Protein AF-A0A8T0DHU4-F1 (afdb_monomer_lite)

Secondary structure (DSSP, 8-state):
-----------------------------------------------------------HHHHHHHHHHHHHHHHHHHHHHHHHHHHHHHHHHHHHHHHHHHHHHHHHHHHHHHHHHHHHHHHHHHHHHHHHHHHHHHHHHHHHHHHHHHHHHHHHHHHHHHHHHHHHHHHHHHHHHHSPTTSS-TTS-HHHHHHHHHHHHHHHHHHHHHHHHHHHHHHHHHHHHHHHHHHHHHHHHHHHHHHHHHHHHHHHHHHHHHHHHHHHHHHHHHHHHHHHHHHHHHHHHHHHHHHHHHHHHHHHTT-----------

pLDDT: mean 80.17, std 23.3, range [31.95, 98.5]

Radius of gyration: 91.49 Å; chains: 1; bounding box: 163×73×284 Å

Foldseek 3Di:
DDDDDDDDDDDDDDDDDDPPPDDPPPPPPPPDPDDDDDDDDDDDDDDDPDPDPPPDPDDPVVVVVVVVVVVVVVVVVVVVVVVVVVVVVVVVVVVVVVVVVVVVVVVVVVVVVVVVVVVVVVVVVVVVVVVVVVVVVVVVVVVVVVVVVVVVVVVVVVVVVVVVVVVVVVVLVVVVVVDDPPPAPPPDDSSVSVVVVVVVVVVVVVVVVVVVVVVVVVVVVVVVVVVVVVVVVVVVVVVVVVVVVVVVVVVVVVVVVVVVVVVVVVVVVVVVVVVVVVVVVVVVVVVVVVVVVVVVVVVVVPDDDDDDDDDDD

Organism: NCBI:txid34504

Structure (mmCIF, N/CA/C/O backbone):
data_AF-A0A8T0DHU4-F1
#
_entry.id   AF-A0A8T0DHU4-F1
#
loop_
_atom_site.group_PDB
_atom_site.id
_atom_site.type_symbol
_atom_site.label_atom_id
_atom_site.label_alt_id
_atom_site.label_comp_id
_atom_site.labe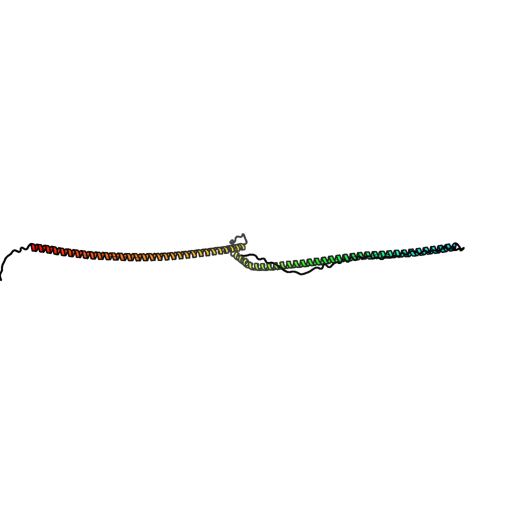l_asym_id
_atom_site.label_entity_id
_atom_site.label_seq_id
_atom_site.pdbx_PDB_ins_code
_atom_site.Cartn_x
_atom_site.Cartn_y
_atom_site.Cartn_z
_atom_site.occupancy
_atom_site.B_iso_or_equiv
_atom_site.auth_seq_id
_atom_site.auth_comp_id
_atom_site.auth_asym_id
_atom_site.auth_atom_id
_atom_site.pdbx_PDB_model_num
ATOM 1 N N . MET A 1 1 ? 23.476 -11.163 24.554 1.00 48.34 1 MET A N 1
ATOM 2 C CA . MET A 1 1 ? 23.257 -11.900 23.286 1.00 48.34 1 MET A CA 1
ATOM 3 C C . MET A 1 1 ? 24.201 -11.320 22.239 1.00 48.34 1 MET A C 1
ATOM 5 O O . MET A 1 1 ? 24.504 -10.138 22.334 1.00 48.34 1 MET A O 1
ATOM 9 N N . LEU A 1 2 ? 24.736 -12.147 21.340 1.00 38.19 2 LEU A N 1
ATOM 10 C CA . LEU A 1 2 ? 25.892 -11.827 20.486 1.00 38.19 2 LEU A CA 1
ATOM 11 C C . LEU A 1 2 ? 25.495 -11.332 19.076 1.00 38.19 2 LEU A C 1
ATOM 13 O O . LEU A 1 2 ? 24.602 -11.927 18.476 1.00 38.19 2 LEU A O 1
ATOM 17 N N . PRO A 1 3 ? 26.198 -10.336 18.504 1.00 55.66 3 PRO A N 1
ATOM 18 C CA . PRO A 1 3 ? 26.530 -10.268 17.073 1.00 55.66 3 PRO A CA 1
ATOM 19 C C . PRO A 1 3 ? 27.854 -11.045 16.807 1.00 55.66 3 PRO A C 1
ATOM 21 O O . PRO A 1 3 ? 28.439 -11.535 17.775 1.00 55.66 3 PRO A O 1
ATOM 24 N N . PRO A 1 4 ? 28.429 -11.116 15.582 1.00 58.34 4 PRO A N 1
ATOM 25 C CA . PRO A 1 4 ? 27.955 -10.684 14.260 1.00 58.34 4 PRO A CA 1
ATOM 26 C C . PRO A 1 4 ? 27.930 -11.831 13.212 1.00 58.34 4 PRO A C 1
ATOM 28 O O . PRO A 1 4 ? 28.389 -12.940 13.471 1.00 58.34 4 PRO A O 1
ATOM 31 N N . GLY A 1 5 ? 27.467 -11.546 11.987 1.00 44.22 5 GLY A N 1
ATOM 32 C CA . GLY A 1 5 ? 27.494 -12.483 10.852 1.00 44.22 5 GLY A CA 1
ATOM 33 C C . GLY A 1 5 ? 28.320 -11.977 9.665 1.00 44.22 5 GLY A C 1
ATOM 34 O O . GLY A 1 5 ? 27.773 -11.366 8.752 1.00 44.22 5 GLY A O 1
ATOM 35 N N . LEU A 1 6 ? 29.626 -12.256 9.658 1.00 49.44 6 LEU A N 1
ATOM 36 C CA . LEU A 1 6 ? 30.457 -12.209 8.448 1.00 49.44 6 LEU A CA 1
ATOM 37 C C . LEU A 1 6 ? 30.471 -13.599 7.803 1.00 49.44 6 LEU A C 1
ATOM 39 O O . LEU A 1 6 ? 30.703 -14.586 8.497 1.00 49.44 6 LEU A O 1
ATOM 43 N N . SER A 1 7 ? 30.342 -13.680 6.479 1.00 46.69 7 SER A N 1
ATOM 44 C CA . SER A 1 7 ? 30.878 -14.819 5.726 1.00 46.69 7 SER A CA 1
ATOM 45 C C . SER A 1 7 ? 31.446 -14.366 4.385 1.00 46.69 7 SER A C 1
ATOM 47 O O . SER A 1 7 ? 31.132 -13.288 3.881 1.00 46.69 7 SER A O 1
ATOM 49 N N . ARG A 1 8 ? 32.378 -15.162 3.874 1.00 43.03 8 ARG A N 1
ATOM 50 C CA . ARG A 1 8 ? 33.428 -14.779 2.928 1.00 43.03 8 ARG A CA 1
ATOM 51 C C . ARG A 1 8 ? 33.468 -15.788 1.775 1.00 43.03 8 ARG A C 1
ATOM 53 O O . ARG A 1 8 ? 33.123 -16.945 1.971 1.00 43.03 8 ARG A O 1
ATOM 60 N N . ASN A 1 9 ? 34.085 -15.366 0.672 1.00 36.66 9 ASN A N 1
ATOM 61 C CA . ASN A 1 9 ? 34.879 -16.210 -0.232 1.00 36.66 9 ASN A CA 1
ATOM 62 C C . ASN A 1 9 ? 34.170 -17.227 -1.163 1.00 36.66 9 ASN A C 1
ATOM 64 O O . ASN A 1 9 ? 33.840 -18.336 -0.762 1.00 36.66 9 ASN A O 1
ATOM 68 N N . ASN A 1 10 ? 34.219 -16.909 -2.467 1.00 35.19 10 ASN A N 1
ATOM 69 C CA . ASN A 1 10 ? 35.152 -17.514 -3.449 1.00 35.19 10 ASN A CA 1
ATOM 70 C C . ASN A 1 10 ? 34.585 -18.191 -4.718 1.00 35.19 10 ASN A C 1
ATOM 72 O O . ASN A 1 10 ? 33.512 -18.779 -4.745 1.00 35.19 10 ASN A O 1
ATOM 76 N N . THR A 1 11 ? 35.452 -18.139 -5.743 1.00 36.12 11 THR A N 1
ATOM 77 C CA . THR A 1 11 ? 35.522 -18.939 -6.984 1.00 36.12 11 THR A CA 1
ATOM 78 C C . THR A 1 11 ? 34.396 -18.821 -8.018 1.00 36.12 11 THR A C 1
ATOM 80 O O . THR A 1 11 ? 33.377 -19.494 -7.937 1.00 36.12 11 THR A O 1
ATOM 83 N N . SER A 1 12 ? 34.710 -18.135 -9.123 1.00 37.34 12 SER A N 1
ATOM 84 C CA . SER A 1 12 ? 34.748 -18.804 -10.432 1.00 37.34 12 SER A CA 1
ATOM 85 C C . SER A 1 12 ? 35.832 -18.171 -11.304 1.00 37.34 12 SER A C 1
ATOM 87 O O . SER A 1 12 ? 35.763 -16.992 -11.645 1.00 37.34 12 SER A O 1
ATOM 89 N N . GLU A 1 13 ? 36.840 -18.960 -11.662 1.00 37.81 13 GLU A N 1
ATOM 90 C CA . GLU A 1 13 ? 37.843 -18.593 -12.662 1.00 37.81 13 GLU A CA 1
ATOM 91 C C . GLU A 1 13 ? 37.314 -18.823 -14.092 1.00 37.81 13 GLU A C 1
ATOM 93 O O . GLU A 1 13 ? 36.249 -19.399 -14.295 1.00 37.81 13 GLU A O 1
ATOM 98 N N . HIS A 1 14 ? 38.112 -18.396 -15.076 1.00 36.78 14 HIS A N 1
ATOM 99 C CA . HIS A 1 14 ? 38.171 -18.909 -16.450 1.00 36.78 14 HIS A CA 1
ATOM 100 C C . HIS A 1 14 ? 36.858 -19.159 -17.233 1.00 36.78 14 HIS A C 1
ATOM 102 O O . HIS A 1 14 ? 36.281 -20.242 -17.182 1.00 36.78 14 HIS A O 1
ATOM 108 N N . ASN A 1 15 ? 36.612 -18.322 -18.253 1.00 37.91 15 ASN A N 1
ATOM 109 C CA . ASN A 1 15 ? 37.126 -18.670 -19.589 1.00 37.91 15 ASN A CA 1
ATOM 110 C C . ASN A 1 15 ? 37.082 -17.535 -20.637 1.00 37.91 15 ASN A C 1
ATOM 112 O O . ASN A 1 15 ? 36.040 -16.995 -20.975 1.00 37.91 15 ASN A O 1
ATOM 116 N N . SER A 1 16 ? 38.260 -17.292 -21.219 1.00 39.03 16 SER A N 1
ATOM 117 C CA . SER A 1 16 ? 38.516 -17.276 -22.666 1.00 39.03 16 SER A CA 1
ATOM 118 C C . SER A 1 16 ? 37.686 -16.394 -23.611 1.00 39.03 16 SER A C 1
ATOM 120 O O . SER A 1 16 ? 36.662 -16.822 -24.128 1.00 39.03 16 SER A O 1
ATOM 122 N N . GLN A 1 17 ? 38.332 -15.335 -24.117 1.00 39.81 17 GLN A N 1
ATOM 123 C CA . GLN A 1 17 ? 38.799 -15.354 -25.515 1.00 39.81 17 GLN A CA 1
ATOM 124 C C . GLN A 1 17 ? 39.970 -14.381 -25.753 1.00 39.81 17 GLN A C 1
ATOM 126 O O . GLN A 1 17 ? 39.808 -13.170 -25.877 1.00 39.81 17 GLN A O 1
ATOM 131 N N . LYS A 1 18 ? 41.185 -14.938 -25.871 1.00 42.38 18 LYS A N 1
ATOM 132 C CA . LYS A 1 18 ? 42.345 -14.229 -26.432 1.00 42.38 18 LYS A CA 1
ATOM 133 C C . LYS A 1 18 ? 42.067 -13.924 -27.906 1.00 42.38 18 LYS A C 1
ATOM 135 O O . LYS A 1 18 ? 42.204 -14.816 -28.745 1.00 42.38 18 LYS A O 1
ATOM 140 N N . LEU A 1 19 ? 41.758 -12.670 -28.237 1.00 42.84 19 LEU A N 1
ATOM 141 C CA . LEU A 1 19 ? 41.878 -12.202 -29.616 1.00 42.84 19 LEU A CA 1
ATOM 142 C C . LEU A 1 19 ? 43.352 -12.296 -30.024 1.00 42.84 19 LEU A C 1
ATOM 144 O O . LEU A 1 19 ? 44.214 -11.584 -29.508 1.00 42.84 19 LEU A O 1
ATOM 148 N N . ARG A 1 20 ? 43.647 -13.235 -30.927 1.00 38.59 20 ARG A N 1
ATOM 149 C CA . ARG A 1 20 ? 44.987 -13.437 -31.477 1.00 38.59 20 ARG A CA 1
ATOM 150 C C . ARG A 1 20 ? 45.363 -12.216 -32.314 1.00 38.59 20 ARG A C 1
ATOM 152 O O . ARG A 1 20 ? 44.973 -12.127 -33.478 1.00 38.59 20 ARG A O 1
ATOM 159 N N . SER A 1 21 ? 46.157 -11.315 -31.734 1.00 46.06 21 SER A N 1
ATOM 160 C CA . SER A 1 21 ? 46.934 -10.341 -32.503 1.00 46.06 21 SER A CA 1
ATOM 161 C C . SER A 1 21 ? 47.829 -11.125 -33.462 1.00 46.06 21 SER A C 1
ATOM 163 O O . SER A 1 21 ? 48.829 -11.724 -33.066 1.00 46.06 21 SER A O 1
ATOM 165 N N . THR A 1 22 ? 47.380 -11.239 -34.710 1.00 46.00 22 THR A N 1
ATOM 166 C CA . THR A 1 22 ? 48.045 -12.058 -35.717 1.00 46.00 22 THR A CA 1
ATOM 167 C C . THR A 1 22 ? 49.120 -11.199 -36.350 1.00 46.00 22 THR A C 1
ATOM 169 O O . THR A 1 22 ? 48.824 -10.156 -36.929 1.00 46.00 22 THR A O 1
ATOM 172 N N . ALA A 1 23 ? 50.370 -11.622 -36.176 1.00 41.88 23 ALA A N 1
ATOM 173 C CA . ALA A 1 23 ? 51.548 -10.850 -36.527 1.00 41.88 23 ALA A CA 1
ATOM 174 C C . ALA A 1 23 ? 51.501 -10.333 -37.973 1.00 41.88 23 ALA A C 1
ATOM 176 O O . ALA A 1 23 ? 51.669 -11.095 -38.928 1.00 41.88 23 ALA A O 1
ATOM 177 N N . GLY A 1 24 ? 51.383 -9.012 -38.118 1.00 38.69 24 GLY A N 1
ATOM 178 C CA . GLY A 1 24 ? 51.781 -8.311 -39.329 1.00 38.69 24 GLY A CA 1
ATOM 179 C C . GLY A 1 24 ? 53.298 -8.384 -39.475 1.00 38.69 24 GLY A C 1
ATOM 180 O O . GLY A 1 24 ? 53.998 -7.433 -39.136 1.00 38.69 24 GLY A O 1
ATOM 181 N N . ARG A 1 25 ? 53.817 -9.526 -39.949 1.00 42.62 25 ARG A N 1
ATOM 182 C CA . ARG A 1 25 ? 55.206 -9.640 -40.408 1.00 42.62 25 ARG A CA 1
ATOM 183 C C . ARG A 1 25 ? 55.393 -8.660 -41.562 1.00 42.62 25 ARG A C 1
ATOM 185 O O . ARG A 1 25 ? 55.053 -8.968 -42.702 1.00 42.62 25 ARG A O 1
ATOM 192 N N . PHE A 1 26 ? 55.965 -7.498 -41.265 1.00 39.91 26 PHE A N 1
ATOM 193 C CA . PHE A 1 26 ? 56.576 -6.656 -42.281 1.00 39.91 26 PHE A CA 1
ATOM 194 C C . PHE A 1 26 ? 57.737 -7.437 -42.892 1.00 39.91 26 PHE A C 1
ATOM 196 O O . PHE A 1 26 ? 58.831 -7.498 -42.331 1.00 39.91 26 PHE A O 1
ATOM 203 N N . ILE A 1 27 ? 57.492 -8.053 -44.048 1.00 43.16 27 ILE A N 1
ATOM 204 C CA . ILE A 1 27 ? 58.569 -8.505 -44.919 1.00 43.16 27 ILE A CA 1
ATOM 205 C C . ILE A 1 27 ? 59.194 -7.234 -45.489 1.00 43.16 27 ILE A C 1
ATOM 207 O O . ILE A 1 27 ? 58.732 -6.690 -46.492 1.00 43.16 27 ILE A O 1
ATOM 211 N N . HIS A 1 28 ? 60.244 -6.749 -44.824 1.00 38.03 28 HIS A N 1
ATOM 212 C CA . HIS A 1 28 ? 61.203 -5.844 -45.440 1.00 38.03 28 HIS A CA 1
ATOM 213 C C . HIS A 1 28 ? 61.922 -6.626 -46.543 1.00 38.03 28 HIS A C 1
ATOM 215 O O . HIS A 1 28 ? 62.986 -7.207 -46.340 1.00 38.03 28 HIS A O 1
ATOM 221 N N . GLY A 1 29 ? 61.294 -6.666 -47.718 1.00 35.09 29 GLY A N 1
ATOM 222 C CA . GLY A 1 29 ? 61.907 -7.098 -48.965 1.00 35.09 29 GLY A CA 1
ATOM 223 C C . GLY A 1 29 ? 62.932 -6.063 -49.404 1.00 35.09 29 GLY A C 1
ATOM 224 O O . GLY A 1 29 ? 62.707 -5.332 -50.366 1.00 35.09 29 GLY A O 1
ATOM 225 N N . SER A 1 30 ? 64.037 -5.972 -48.667 1.00 40.53 30 SER A N 1
ATOM 226 C CA . SER A 1 30 ? 65.222 -5.238 -49.085 1.00 40.53 30 SER A CA 1
ATOM 227 C C . SER A 1 30 ? 65.783 -5.942 -50.313 1.00 40.53 30 SER A C 1
ATOM 229 O O . SER A 1 30 ? 66.507 -6.928 -50.190 1.00 40.53 30 SER A O 1
ATOM 231 N N . ILE A 1 31 ? 65.433 -5.451 -51.502 1.00 40.03 31 ILE A N 1
ATOM 232 C CA . ILE A 1 31 ? 66.108 -5.847 -52.736 1.00 40.03 31 ILE A CA 1
ATOM 233 C C . ILE A 1 31 ? 67.520 -5.264 -52.658 1.00 40.03 31 ILE A C 1
ATOM 235 O O . ILE A 1 31 ? 67.772 -4.131 -53.066 1.00 40.03 31 ILE A O 1
ATOM 239 N N . GLN A 1 32 ? 68.437 -6.045 -52.087 1.00 37.38 32 GLN A N 1
ATOM 240 C CA . GLN A 1 32 ? 69.859 -5.871 -52.327 1.00 37.38 32 GLN A CA 1
ATOM 241 C C . GLN A 1 32 ? 70.073 -6.032 -53.831 1.00 37.38 32 GLN A C 1
ATOM 243 O O . GLN A 1 32 ? 69.944 -7.130 -54.372 1.00 37.38 32 GLN A O 1
ATOM 248 N N . LEU A 1 33 ? 70.410 -4.933 -54.505 1.00 37.53 33 LEU A N 1
ATOM 249 C CA . LEU A 1 33 ? 71.035 -4.992 -55.819 1.00 37.53 33 LEU A CA 1
ATOM 250 C C . LEU A 1 33 ? 72.458 -5.520 -55.625 1.00 37.53 33 LEU A C 1
ATOM 252 O O . LEU A 1 33 ? 73.417 -4.764 -55.483 1.00 37.53 33 LEU A O 1
ATOM 256 N N . GLY A 1 34 ? 72.559 -6.846 -55.546 1.00 32.09 34 GLY A N 1
ATOM 257 C CA . GLY A 1 34 ? 73.823 -7.558 -55.556 1.00 32.09 34 GLY A CA 1
ATOM 258 C C . GLY A 1 34 ? 74.511 -7.379 -56.905 1.00 32.09 34 GLY A C 1
ATOM 259 O O . GLY A 1 34 ? 74.052 -7.910 -57.909 1.00 32.09 34 GLY A O 1
ATOM 260 N N . SER A 1 35 ? 75.601 -6.615 -56.885 1.00 35.62 35 SER A N 1
ATOM 261 C CA . SER A 1 35 ? 76.877 -6.938 -57.536 1.00 35.62 35 SER A CA 1
ATOM 262 C C . SER A 1 35 ? 76.854 -7.771 -58.829 1.00 35.62 35 SER A C 1
ATOM 264 O O . SER A 1 35 ? 76.660 -8.986 -58.795 1.00 35.62 35 SER A O 1
ATOM 266 N N . SER A 1 36 ? 77.326 -7.162 -59.917 1.00 32.59 36 SER A N 1
ATOM 267 C CA . SER A 1 36 ? 78.188 -7.863 -60.875 1.00 32.59 36 SER A CA 1
ATOM 268 C C . SER A 1 36 ? 79.400 -6.993 -61.204 1.00 32.59 36 SER A C 1
ATOM 270 O O . SER A 1 36 ? 79.339 -6.090 -62.038 1.00 32.59 36 SER A O 1
ATOM 272 N N . SER A 1 37 ? 80.493 -7.254 -60.495 1.00 38.28 37 SER A N 1
ATOM 273 C CA . SER A 1 37 ? 81.842 -6.829 -60.850 1.00 38.28 37 SER A CA 1
ATOM 274 C C . SER A 1 37 ? 82.395 -7.707 -61.975 1.00 38.28 37 SER A C 1
ATOM 276 O O . SER A 1 37 ? 82.365 -8.930 -61.866 1.00 38.28 37 SER A O 1
ATOM 278 N N . SER A 1 38 ? 82.947 -7.072 -63.002 1.00 35.78 38 SER A N 1
ATOM 279 C CA . SER A 1 38 ? 83.918 -7.627 -63.956 1.00 35.78 38 SER A CA 1
ATOM 280 C C . SER A 1 38 ? 84.603 -6.403 -64.580 1.00 35.78 38 SER A C 1
ATOM 282 O O . SER A 1 38 ? 83.913 -5.610 -65.219 1.00 35.78 38 SER A O 1
ATOM 284 N N . GLU A 1 39 ? 85.833 -6.016 -64.231 1.00 32.41 39 GLU A N 1
ATOM 285 C CA . GLU A 1 39 ? 87.125 -6.725 -64.374 1.00 32.41 39 GLU A CA 1
ATOM 286 C C . GLU A 1 39 ? 87.481 -7.095 -65.821 1.00 32.41 39 GLU A C 1
ATOM 288 O O . GLU A 1 39 ? 86.602 -7.371 -66.634 1.00 32.41 39 GLU A O 1
ATOM 293 N N . THR A 1 40 ? 88.792 -7.102 -66.103 1.00 36.78 40 THR A N 1
ATOM 294 C CA . THR A 1 40 ? 89.457 -7.097 -67.426 1.00 36.78 40 THR A CA 1
ATOM 295 C C . THR A 1 40 ? 89.264 -5.767 -68.178 1.00 36.78 40 THR A C 1
ATOM 297 O O . THR A 1 40 ? 88.181 -5.449 -68.650 1.00 36.78 40 THR A O 1
ATOM 300 N N . GLU A 1 41 ? 90.237 -4.851 -68.257 1.00 35.72 41 GLU A N 1
ATOM 301 C CA . GLU A 1 41 ? 91.703 -5.010 -68.313 1.00 35.72 41 GLU A CA 1
ATOM 302 C C . GLU A 1 41 ? 92.122 -5.936 -69.464 1.00 35.72 41 GLU A C 1
ATOM 304 O O . GLU A 1 41 ? 92.352 -7.127 -69.280 1.00 35.72 41 GLU A O 1
ATOM 309 N N . ILE A 1 42 ? 92.200 -5.364 -70.671 1.00 39.91 42 ILE A N 1
ATOM 310 C CA . ILE A 1 42 ? 93.033 -5.883 -71.758 1.00 39.91 42 ILE A CA 1
ATOM 311 C C . ILE A 1 42 ? 93.880 -4.728 -72.280 1.00 39.91 42 ILE A C 1
ATOM 313 O O . ILE A 1 42 ? 93.426 -3.844 -73.009 1.00 39.91 42 ILE A O 1
ATOM 317 N N . ASP A 1 43 ? 95.130 -4.770 -71.849 1.00 31.95 43 ASP A N 1
ATOM 318 C CA . ASP A 1 43 ? 96.237 -4.006 -72.386 1.00 31.95 43 ASP A CA 1
ATOM 319 C C . ASP A 1 43 ? 96.592 -4.458 -73.819 1.00 31.95 43 ASP A C 1
ATOM 321 O O . ASP A 1 43 ? 96.239 -5.550 -74.260 1.00 31.95 43 ASP A O 1
ATOM 325 N N . ALA A 1 44 ? 97.397 -3.645 -74.502 1.00 33.09 44 ALA A N 1
ATOM 326 C CA . ALA A 1 44 ? 98.211 -4.029 -75.662 1.00 33.09 44 ALA A CA 1
ATOM 327 C C . ALA A 1 44 ? 97.534 -4.639 -76.922 1.00 33.09 44 ALA A C 1
ATOM 329 O O . ALA A 1 44 ? 97.405 -5.850 -77.090 1.00 33.09 44 ALA A O 1
ATOM 330 N N . ALA A 1 45 ? 97.422 -3.804 -77.962 1.00 34.69 45 ALA A N 1
ATOM 331 C CA . ALA A 1 45 ? 97.654 -4.240 -79.345 1.00 34.69 45 ALA A CA 1
ATOM 332 C C . ALA A 1 45 ? 98.608 -3.271 -80.068 1.00 34.69 45 ALA A C 1
ATOM 334 O O . ALA A 1 45 ? 98.204 -2.402 -80.842 1.00 34.69 45 ALA A O 1
ATOM 335 N N . LYS A 1 46 ? 99.916 -3.429 -79.821 1.00 41.75 46 LYS A N 1
ATOM 336 C CA . LYS A 1 46 ? 100.964 -2.823 -80.658 1.00 41.75 46 LYS A CA 1
ATOM 337 C C . LYS A 1 46 ? 100.846 -3.353 -82.092 1.00 41.75 46 LYS A C 1
ATOM 339 O O . LYS A 1 46 ? 101.112 -4.524 -82.336 1.00 41.75 46 LYS A O 1
ATOM 344 N N . SER A 1 47 ? 100.577 -2.463 -83.042 1.00 38.91 47 SER A N 1
ATOM 345 C CA . SER A 1 47 ? 100.903 -2.646 -84.460 1.00 38.91 47 SER A CA 1
ATOM 346 C C . SER A 1 47 ? 101.559 -1.345 -84.934 1.00 38.91 47 SER A C 1
ATOM 348 O O . SER A 1 47 ? 100.884 -0.344 -85.126 1.00 38.91 47 SER A O 1
ATOM 350 N N . ALA A 1 48 ? 102.886 -1.202 -84.966 1.00 41.84 48 ALA A N 1
ATOM 351 C CA . ALA A 1 48 ? 103.867 -2.044 -85.666 1.00 41.84 48 ALA A CA 1
ATOM 352 C C . ALA A 1 48 ? 103.642 -2.130 -87.194 1.00 41.84 48 ALA A C 1
ATOM 354 O O . ALA A 1 48 ? 104.151 -3.033 -87.859 1.00 41.84 48 ALA A O 1
ATOM 355 N N . GLY A 1 49 ? 102.951 -1.136 -87.768 1.00 33.81 49 GLY A N 1
ATOM 356 C CA . GLY A 1 49 ? 102.957 -0.873 -89.206 1.00 33.81 49 GLY A CA 1
ATOM 357 C C . GLY A 1 49 ? 104.350 -0.448 -89.678 1.00 33.81 49 GLY A C 1
ATOM 358 O O . GLY A 1 49 ? 104.761 0.694 -89.484 1.00 33.81 49 GLY A O 1
ATOM 359 N N . ARG A 1 50 ? 105.087 -1.383 -90.287 1.00 40.44 50 ARG A N 1
ATOM 360 C CA . ARG A 1 50 ? 106.418 -1.148 -90.867 1.00 40.44 50 ARG A CA 1
ATOM 361 C C . ARG A 1 50 ? 106.357 -0.049 -91.933 1.00 40.44 50 ARG A C 1
ATOM 363 O O . ARG A 1 50 ? 105.755 -0.259 -92.983 1.00 40.44 50 ARG A O 1
ATOM 370 N N . ILE A 1 51 ? 107.081 1.053 -91.734 1.00 39.81 51 ILE A N 1
ATOM 371 C CA . ILE A 1 51 ? 107.497 1.911 -92.852 1.00 39.81 51 ILE A CA 1
ATOM 372 C C . ILE A 1 51 ? 108.690 1.217 -93.518 1.00 39.81 51 ILE A C 1
ATOM 374 O O . ILE A 1 51 ? 109.845 1.450 -93.171 1.00 39.81 51 ILE A O 1
ATOM 378 N N . LEU A 1 52 ? 108.396 0.300 -94.441 1.00 40.22 52 LEU A N 1
ATOM 379 C CA . LEU A 1 52 ? 109.387 -0.198 -95.391 1.00 40.22 52 LEU A CA 1
ATOM 380 C C . LEU A 1 52 ? 109.627 0.891 -96.450 1.00 40.22 52 LEU A C 1
ATOM 382 O O . LEU A 1 52 ? 108.649 1.390 -97.011 1.00 40.22 52 LEU A O 1
ATOM 386 N N . PRO A 1 53 ? 110.884 1.254 -96.762 1.00 43.03 53 PRO A N 1
ATOM 387 C CA . PRO A 1 53 ? 111.180 2.130 -97.886 1.00 43.03 53 PRO A CA 1
ATOM 388 C C . PRO A 1 53 ? 110.964 1.349 -99.187 1.00 43.03 53 PRO A C 1
ATOM 390 O O . PRO A 1 53 ? 111.859 0.674 -99.690 1.00 43.03 53 PRO A O 1
ATOM 393 N N . VAL A 1 54 ? 109.744 1.410 -99.721 1.00 40.66 54 VAL A N 1
ATOM 394 C CA . VAL A 1 54 ? 109.433 0.859 -101.042 1.00 40.66 54 VAL A CA 1
ATOM 395 C C . VAL A 1 54 ? 109.950 1.836 -102.095 1.00 40.66 54 VAL A C 1
ATOM 397 O O . VAL A 1 54 ? 109.263 2.780 -102.481 1.00 40.66 54 VAL A O 1
ATOM 400 N N . CYS A 1 55 ? 111.176 1.601 -102.563 1.00 43.97 55 CYS A N 1
ATOM 401 C CA . CYS A 1 55 ? 111.677 2.193 -103.798 1.00 43.97 55 CYS A CA 1
ATOM 402 C C . CYS A 1 55 ? 110.854 1.652 -104.973 1.00 43.97 55 CYS A C 1
ATOM 404 O O . CYS A 1 55 ? 111.104 0.548 -105.453 1.00 43.97 55 CYS A O 1
ATOM 406 N N . CYS A 1 56 ? 109.865 2.419 -105.421 1.00 37.81 56 CYS A N 1
ATOM 407 C CA . CYS A 1 56 ? 109.122 2.176 -106.651 1.00 37.81 56 CYS A CA 1
ATOM 408 C C . CYS A 1 56 ? 108.748 3.522 -107.273 1.00 37.81 56 CYS A C 1
ATOM 410 O O . CYS A 1 56 ? 107.991 4.294 -106.684 1.00 37.81 56 CYS A O 1
ATOM 412 N N . GLU A 1 57 ? 109.254 3.780 -108.477 1.00 46.75 57 GLU A N 1
ATOM 413 C CA . GLU A 1 57 ? 108.792 4.863 -109.345 1.00 46.75 57 GLU A CA 1
ATOM 414 C C . GLU A 1 57 ? 107.372 4.537 -109.830 1.00 46.75 57 GLU A C 1
ATOM 416 O O . GLU A 1 57 ? 107.159 3.979 -110.903 1.00 46.75 57 GLU A O 1
ATOM 421 N N . VAL A 1 58 ? 106.378 4.833 -108.994 1.00 41.50 58 VAL A N 1
ATOM 422 C CA . VAL A 1 58 ? 104.959 4.635 -109.300 1.00 41.50 58 VAL A CA 1
ATOM 423 C C . VAL A 1 58 ? 104.225 5.943 -109.051 1.00 41.50 58 VAL A C 1
ATOM 425 O O . VAL A 1 58 ? 104.374 6.569 -108.003 1.00 41.50 58 VAL A O 1
ATOM 428 N N . SER A 1 59 ? 103.442 6.345 -110.054 1.00 47.56 59 SER A N 1
ATOM 429 C CA . SER A 1 59 ? 102.719 7.615 -110.130 1.00 47.56 59 SER A CA 1
ATOM 430 C C . SER A 1 59 ? 102.094 8.060 -108.803 1.00 47.56 59 SER A C 1
ATOM 432 O O . SER A 1 59 ? 101.362 7.307 -108.156 1.00 47.56 59 SER A O 1
ATOM 434 N N . VAL A 1 60 ? 102.295 9.342 -108.475 1.00 52.47 60 VAL A N 1
ATOM 435 C CA . VAL A 1 60 ? 101.663 10.059 -107.350 1.00 52.47 60 VAL A CA 1
ATOM 436 C C . VAL A 1 60 ? 100.127 9.933 -107.371 1.00 52.47 60 VAL A C 1
ATOM 438 O O . VAL A 1 60 ? 99.489 10.052 -106.326 1.00 52.47 60 VAL A O 1
ATOM 441 N N . GLY A 1 61 ? 99.525 9.620 -108.526 1.00 54.34 61 GLY A N 1
ATOM 442 C CA . GLY A 1 61 ? 98.104 9.280 -108.639 1.00 54.34 61 GLY A CA 1
ATOM 443 C C . GLY A 1 61 ? 97.688 8.072 -107.789 1.00 54.34 61 GLY A C 1
ATOM 444 O O . GLY A 1 61 ? 96.751 8.179 -107.002 1.00 54.34 61 GLY A O 1
ATOM 445 N N . ASN A 1 62 ? 98.414 6.952 -107.858 1.00 55.72 62 ASN A N 1
ATOM 446 C CA . ASN A 1 62 ? 97.954 5.679 -107.281 1.00 55.72 62 ASN A CA 1
ATOM 447 C C . ASN A 1 62 ? 97.974 5.684 -105.740 1.00 55.72 62 ASN A C 1
ATOM 449 O O . ASN A 1 62 ? 97.105 5.100 -105.094 1.00 55.72 62 ASN A O 1
ATOM 453 N N . THR A 1 63 ? 98.944 6.368 -105.123 1.00 56.84 63 THR A N 1
ATOM 454 C CA . THR A 1 63 ? 99.016 6.506 -103.655 1.00 56.84 63 THR A CA 1
ATOM 455 C C . THR A 1 63 ? 98.014 7.531 -103.119 1.00 56.84 63 THR A C 1
ATOM 457 O O . THR A 1 63 ? 97.473 7.349 -102.025 1.00 56.84 63 THR A O 1
ATOM 460 N N . MET A 1 64 ? 97.706 8.571 -103.901 1.00 61.47 64 MET A N 1
ATOM 461 C CA . MET A 1 64 ? 96.609 9.505 -103.629 1.00 61.47 64 MET A CA 1
ATOM 462 C C . MET A 1 64 ? 95.242 8.818 -103.731 1.00 61.47 64 MET A C 1
ATOM 464 O O . MET A 1 64 ? 94.383 9.058 -102.884 1.00 61.47 64 MET A O 1
ATOM 468 N N . GLU A 1 65 ? 95.040 7.938 -104.712 1.00 64.25 65 GLU A N 1
ATOM 469 C CA . GLU A 1 65 ? 93.814 7.144 -104.860 1.00 64.25 65 GLU A CA 1
ATOM 470 C C . GLU A 1 65 ? 93.643 6.123 -103.735 1.00 64.25 65 GLU A C 1
ATOM 472 O O . GLU A 1 65 ? 92.573 6.079 -103.132 1.00 64.25 65 GLU A O 1
ATOM 477 N N . ALA A 1 66 ? 94.697 5.392 -103.354 1.00 66.56 66 ALA A N 1
ATOM 478 C CA . ALA A 1 66 ? 94.647 4.487 -102.204 1.00 66.56 66 ALA A CA 1
ATOM 479 C C . ALA A 1 66 ? 94.303 5.232 -100.898 1.00 66.56 66 ALA A C 1
ATOM 481 O O . ALA A 1 66 ? 93.420 4.800 -100.155 1.00 66.56 66 ALA A O 1
ATOM 482 N N . LYS A 1 67 ? 94.919 6.401 -100.645 1.00 70.19 67 LYS A N 1
ATOM 483 C CA . LYS A 1 67 ? 94.547 7.255 -99.502 1.00 70.19 67 LYS A CA 1
ATOM 484 C C . LYS A 1 67 ? 93.098 7.733 -99.583 1.00 70.19 67 LYS A C 1
ATOM 486 O O . LYS A 1 67 ? 92.404 7.665 -98.574 1.00 70.19 67 LYS A O 1
ATOM 491 N N . ARG A 1 68 ? 92.623 8.181 -100.752 1.00 71.94 68 ARG A N 1
ATOM 492 C CA . ARG A 1 68 ? 91.217 8.579 -100.958 1.00 71.94 68 ARG A CA 1
ATOM 493 C C . ARG A 1 68 ? 90.259 7.419 -100.682 1.00 71.94 68 ARG A C 1
ATOM 495 O O . ARG A 1 68 ? 89.265 7.637 -99.997 1.00 71.94 68 ARG A O 1
ATOM 502 N N . GLY A 1 69 ? 90.585 6.206 -101.129 1.00 73.12 69 GLY A N 1
ATOM 503 C CA . GLY A 1 69 ? 89.832 4.983 -100.844 1.00 73.12 69 GLY A CA 1
ATOM 504 C C . GLY A 1 69 ? 89.747 4.686 -99.346 1.00 73.12 69 GLY A C 1
ATOM 505 O O . GLY A 1 69 ? 88.648 4.598 -98.806 1.00 73.12 69 GLY A O 1
ATOM 506 N N . SER A 1 70 ? 90.879 4.639 -98.636 1.00 75.88 70 SER A N 1
ATOM 507 C CA . SER A 1 70 ? 90.883 4.415 -97.180 1.00 75.88 70 SER A CA 1
ATOM 508 C C . SER A 1 70 ? 90.190 5.536 -96.393 1.00 75.88 70 SER A C 1
ATOM 510 O O . SER A 1 70 ? 89.540 5.267 -95.384 1.00 75.88 70 SER A O 1
ATOM 512 N N . THR A 1 71 ? 90.288 6.792 -96.842 1.00 78.69 71 THR A N 1
ATOM 513 C CA . THR A 1 71 ? 89.530 7.910 -96.257 1.00 78.69 71 THR A CA 1
ATOM 514 C C . THR A 1 71 ? 88.026 7.739 -96.485 1.00 78.69 71 THR A C 1
ATOM 516 O O . THR A 1 71 ? 87.252 7.935 -95.552 1.00 78.69 71 THR A O 1
ATOM 519 N N . LEU A 1 72 ? 87.600 7.324 -97.682 1.00 81.19 72 LEU A N 1
ATOM 520 C CA . LEU A 1 72 ? 86.194 7.061 -97.992 1.00 81.19 72 LEU A CA 1
ATOM 521 C C . LEU A 1 72 ? 85.643 5.881 -97.174 1.00 81.19 72 LEU A C 1
ATOM 523 O O . LEU A 1 72 ? 84.580 6.011 -96.576 1.00 81.19 72 LEU A O 1
ATOM 527 N N . GLU A 1 73 ? 86.382 4.774 -97.063 1.00 80.81 73 GLU A N 1
ATOM 528 C CA . GLU A 1 73 ? 86.016 3.646 -96.194 1.00 80.81 73 GLU A CA 1
ATOM 529 C C . GLU A 1 73 ? 85.890 4.053 -94.723 1.00 80.81 73 GLU A C 1
ATOM 531 O O . GLU A 1 73 ? 84.984 3.588 -94.030 1.00 80.81 73 GLU A O 1
ATOM 536 N N . TYR A 1 74 ? 86.784 4.919 -94.236 1.00 84.25 74 TYR A N 1
ATOM 537 C CA . TYR A 1 74 ? 86.700 5.461 -92.883 1.00 84.25 74 TYR A CA 1
ATOM 538 C C . TYR A 1 74 ? 85.424 6.293 -92.696 1.00 84.25 74 TYR A C 1
ATOM 540 O O . TYR A 1 74 ? 84.702 6.075 -91.724 1.00 84.25 74 TYR A O 1
ATOM 548 N N . TYR A 1 75 ? 85.081 7.172 -93.646 1.00 86.88 75 TYR A N 1
ATOM 549 C CA . TYR A 1 75 ? 83.817 7.917 -93.611 1.00 86.88 75 TYR A CA 1
ATOM 550 C C . TYR A 1 75 ? 82.587 6.999 -93.665 1.00 86.88 75 TYR A C 1
ATOM 552 O O . TYR A 1 75 ? 81.641 7.223 -92.912 1.00 86.88 75 TYR A O 1
ATOM 560 N N . VAL A 1 76 ? 82.602 5.936 -94.478 1.00 87.38 76 VAL A N 1
ATOM 561 C CA . VAL A 1 76 ? 81.512 4.943 -94.529 1.00 87.38 76 VAL A CA 1
ATOM 562 C C . VAL A 1 76 ? 81.369 4.213 -93.189 1.00 87.38 76 VAL A C 1
ATOM 564 O O . VAL A 1 76 ? 80.263 4.142 -92.657 1.00 87.38 76 VAL A O 1
ATOM 567 N N . LYS A 1 77 ? 82.471 3.745 -92.588 1.00 88.38 77 LYS A N 1
ATOM 568 C CA . LYS A 1 77 ? 82.463 3.084 -91.267 1.00 88.38 77 LYS A CA 1
ATOM 569 C C . LYS A 1 77 ? 82.014 4.026 -90.144 1.00 88.38 77 LYS A C 1
ATOM 571 O O . LYS A 1 77 ? 81.276 3.604 -89.260 1.00 88.38 77 LYS A O 1
ATOM 576 N N . MET A 1 78 ? 82.400 5.302 -90.186 1.00 86.81 78 MET A N 1
ATOM 577 C CA . MET A 1 78 ? 81.921 6.313 -89.233 1.00 86.81 78 MET A CA 1
ATOM 578 C C . MET A 1 78 ? 80.443 6.654 -89.436 1.00 86.81 78 MET A C 1
ATOM 580 O O . MET A 1 78 ? 79.731 6.844 -88.452 1.00 86.81 78 MET A O 1
ATOM 584 N N . SER A 1 79 ? 79.949 6.657 -90.677 1.00 90.56 79 SER A N 1
ATOM 585 C CA . SER A 1 79 ? 78.517 6.792 -90.964 1.00 90.56 79 SER A CA 1
ATOM 586 C C . SER A 1 79 ? 77.721 5.606 -90.411 1.00 90.56 79 SER A C 1
ATOM 588 O O . SER A 1 79 ? 76.716 5.820 -89.740 1.00 90.56 79 SER A O 1
ATOM 590 N N . GLN A 1 80 ? 78.190 4.373 -90.629 1.00 91.25 80 GLN A N 1
ATOM 591 C CA . GLN A 1 80 ? 77.566 3.150 -90.105 1.00 91.25 80 GLN A CA 1
ATOM 592 C C . GLN A 1 80 ? 77.551 3.128 -88.571 1.00 91.25 80 GLN A C 1
ATOM 594 O O . GLN A 1 80 ? 76.500 2.923 -87.972 1.00 91.25 80 GLN A O 1
ATOM 599 N N . PHE A 1 81 ? 78.682 3.426 -87.925 1.00 92.44 81 PHE A N 1
ATOM 600 C CA . PHE A 1 81 ? 78.758 3.513 -86.464 1.00 92.44 81 PHE A CA 1
ATOM 601 C C . PHE A 1 81 ? 77.849 4.615 -85.896 1.00 92.44 81 PHE A C 1
ATOM 603 O O . PHE A 1 81 ? 77.189 4.411 -84.880 1.00 92.44 81 PHE A O 1
ATOM 610 N N . SER A 1 82 ? 77.767 5.774 -86.559 1.00 92.81 82 SER A N 1
ATOM 611 C CA . SER A 1 82 ? 76.845 6.851 -86.177 1.00 92.81 82 SER A CA 1
ATOM 612 C C . SER A 1 82 ? 75.378 6.414 -86.286 1.00 92.81 82 SER A C 1
ATOM 614 O O . SER A 1 82 ? 74.579 6.705 -85.396 1.00 92.81 82 SER A O 1
ATOM 616 N N . GLU A 1 83 ? 75.027 5.658 -87.330 1.00 92.00 83 GLU A N 1
ATOM 617 C CA . GLU A 1 83 ? 73.685 5.102 -87.512 1.00 92.00 83 GLU A CA 1
ATOM 618 C C . GLU A 1 83 ? 73.348 4.047 -86.443 1.00 92.00 83 GLU A C 1
ATOM 620 O O . GLU A 1 83 ? 72.282 4.112 -85.830 1.00 92.00 83 GLU A O 1
ATOM 625 N N . GLU A 1 84 ? 74.263 3.119 -86.149 1.00 92.44 84 GLU A N 1
ATOM 626 C CA . GLU A 1 84 ? 74.109 2.140 -85.064 1.00 92.44 84 GLU A CA 1
ATOM 627 C C . GLU A 1 84 ? 73.955 2.823 -83.701 1.00 92.44 84 GLU A C 1
ATOM 629 O O . GLU A 1 84 ? 73.035 2.502 -82.947 1.00 92.44 84 GLU A O 1
ATOM 634 N N . MET A 1 85 ? 74.792 3.818 -83.396 1.00 92.19 85 MET A N 1
ATOM 635 C CA . MET A 1 85 ? 74.675 4.612 -82.171 1.00 92.19 85 MET A CA 1
ATOM 636 C C . MET A 1 85 ? 73.356 5.393 -82.110 1.00 92.19 85 MET A C 1
ATOM 638 O O . MET A 1 85 ? 72.779 5.511 -81.027 1.00 92.19 85 MET A O 1
ATOM 642 N N . GLY A 1 86 ? 72.842 5.874 -83.246 1.00 92.81 86 GLY A N 1
ATOM 643 C CA . GLY A 1 86 ? 71.498 6.443 -83.363 1.00 92.81 86 GLY A CA 1
ATOM 644 C C . GLY A 1 86 ? 70.416 5.432 -82.976 1.00 92.81 86 GLY A C 1
ATOM 645 O O . GLY A 1 86 ? 69.640 5.686 -82.050 1.00 92.81 86 GLY A O 1
ATOM 646 N N . ARG A 1 87 ? 70.432 4.242 -83.590 1.00 94.25 87 ARG A N 1
ATOM 647 C CA . ARG A 1 87 ? 69.497 3.140 -83.292 1.00 94.25 87 ARG A CA 1
ATOM 648 C C . ARG A 1 87 ? 69.561 2.706 -81.822 1.00 94.25 87 ARG A C 1
ATOM 650 O O . ARG A 1 87 ? 68.519 2.537 -81.193 1.00 94.25 87 ARG A O 1
ATOM 657 N N . TYR A 1 88 ? 70.753 2.592 -81.228 1.00 94.62 88 TYR A N 1
ATOM 658 C CA . TYR A 1 88 ? 70.904 2.279 -79.800 1.00 94.62 88 TYR A CA 1
ATOM 659 C C . TYR A 1 88 ? 70.385 3.400 -78.888 1.00 94.62 88 TYR A C 1
ATOM 661 O O . TYR A 1 88 ? 69.778 3.118 -77.851 1.00 94.62 88 TYR A O 1
ATOM 669 N N . GLN A 1 89 ? 70.574 4.673 -79.251 1.00 94.31 89 GLN A N 1
ATOM 670 C CA . GLN A 1 89 ? 69.990 5.795 -78.508 1.00 94.31 89 GLN A CA 1
ATOM 671 C C . GLN A 1 89 ? 68.459 5.800 -78.590 1.00 94.31 89 GLN A C 1
ATOM 673 O O . GLN A 1 89 ? 67.801 6.057 -77.580 1.00 94.31 89 GLN A O 1
ATOM 678 N N . GLU A 1 90 ? 67.879 5.492 -79.748 1.00 94.50 90 GLU A N 1
ATOM 679 C CA . GLU A 1 90 ? 66.431 5.338 -79.928 1.00 94.50 90 GLU A CA 1
ATOM 680 C C . GLU A 1 90 ? 65.882 4.157 -79.125 1.00 94.50 90 GLU A C 1
ATOM 682 O O . GLU A 1 90 ? 64.943 4.328 -78.346 1.00 94.50 90 GLU A O 1
ATOM 687 N N . GLN A 1 91 ? 66.522 2.988 -79.203 1.00 95.12 91 GLN A N 1
ATOM 688 C CA . GLN A 1 91 ? 66.154 1.812 -78.414 1.00 95.12 91 GLN A CA 1
ATOM 689 C C . GLN A 1 91 ? 66.230 2.094 -76.905 1.00 95.12 91 GLN A C 1
ATOM 691 O O . GLN A 1 91 ? 65.332 1.708 -76.154 1.00 95.12 91 GLN A O 1
ATOM 696 N N . ARG A 1 92 ? 67.252 2.831 -76.447 1.00 94.00 92 ARG A N 1
ATOM 697 C CA . ARG A 1 92 ? 67.383 3.259 -75.045 1.00 94.00 92 ARG A CA 1
ATOM 698 C C . ARG A 1 92 ? 66.300 4.262 -74.637 1.00 94.00 92 ARG A C 1
ATOM 700 O O . ARG A 1 92 ? 65.805 4.169 -73.514 1.00 94.00 92 ARG A O 1
ATOM 707 N N . LYS A 1 93 ? 65.901 5.189 -75.518 1.00 95.25 93 LYS A N 1
ATOM 708 C CA . LYS A 1 93 ? 64.766 6.105 -75.284 1.00 95.25 93 LYS A CA 1
ATOM 709 C C . LYS A 1 93 ? 63.456 5.326 -75.144 1.00 95.25 93 LYS A C 1
ATOM 711 O O . LYS A 1 93 ? 62.761 5.524 -74.152 1.00 95.25 93 LYS A O 1
ATOM 716 N N . LEU A 1 94 ? 63.168 4.400 -76.062 1.00 96.00 94 LEU A N 1
ATOM 717 C CA . LEU A 1 94 ? 61.974 3.546 -76.022 1.00 96.00 94 LEU A CA 1
ATOM 718 C C . LEU A 1 94 ? 61.929 2.677 -74.757 1.00 96.00 94 LEU A C 1
ATOM 720 O O . LEU A 1 94 ? 60.898 2.612 -74.090 1.00 96.00 94 LEU A O 1
ATOM 724 N N . LEU A 1 95 ? 63.052 2.062 -74.371 1.00 95.06 95 LEU A N 1
ATOM 725 C CA . LEU A 1 95 ? 63.134 1.272 -73.139 1.00 95.06 95 LEU A CA 1
ATOM 726 C C . LEU A 1 95 ? 62.930 2.148 -71.891 1.00 95.06 95 LEU A C 1
ATOM 728 O O . LEU A 1 95 ? 62.210 1.759 -70.975 1.00 95.06 95 LEU A O 1
ATOM 732 N N . SER A 1 96 ? 63.514 3.351 -71.867 1.00 95.88 96 SER A N 1
ATOM 733 C CA . SER A 1 96 ? 63.328 4.315 -70.776 1.00 95.88 96 SER A CA 1
ATOM 734 C C . SER A 1 96 ? 61.881 4.805 -70.665 1.00 95.88 96 SER A C 1
ATOM 736 O O . SER A 1 96 ? 61.386 4.959 -69.551 1.00 95.88 96 SER A O 1
ATOM 738 N N . GLN A 1 97 ? 61.197 5.032 -71.790 1.00 96.69 97 GLN A N 1
ATOM 739 C CA . GLN A 1 97 ? 59.771 5.371 -71.825 1.00 96.69 97 GLN A CA 1
ATOM 740 C C . GLN A 1 97 ? 58.919 4.205 -71.314 1.00 96.69 97 GLN A C 1
ATOM 742 O O . GLN A 1 97 ? 58.105 4.398 -70.418 1.00 96.69 97 GLN A O 1
ATOM 747 N N . GLY A 1 98 ? 59.175 2.979 -71.783 1.00 96.88 98 GLY A N 1
ATOM 748 C CA . GLY A 1 98 ? 58.491 1.782 -71.289 1.00 96.88 98 GLY A CA 1
ATOM 749 C C . GLY A 1 98 ? 58.649 1.588 -69.777 1.00 96.88 98 GLY A C 1
ATOM 750 O O . GLY A 1 98 ? 57.674 1.297 -69.088 1.00 96.88 98 GLY A O 1
ATOM 751 N N . LEU A 1 99 ? 59.849 1.811 -69.230 1.00 96.00 99 LEU A N 1
ATOM 752 C CA . LEU A 1 99 ? 60.091 1.771 -67.782 1.00 96.00 99 LEU A CA 1
ATOM 753 C C . LEU A 1 99 ? 59.312 2.857 -67.021 1.00 96.00 99 LEU A C 1
ATOM 755 O O . LEU A 1 99 ? 58.752 2.564 -65.964 1.00 96.00 99 LEU A O 1
ATOM 759 N N . GLN A 1 100 ? 59.231 4.080 -67.555 1.00 96.56 100 GLN A N 1
ATOM 760 C CA . GLN A 1 100 ? 58.415 5.153 -66.974 1.00 96.56 100 GLN A CA 1
ATOM 761 C C . GLN A 1 100 ? 56.919 4.810 -67.010 1.00 96.56 100 GLN A C 1
ATOM 763 O O . GLN A 1 100 ? 56.251 4.937 -65.986 1.00 96.56 100 GLN A O 1
ATOM 768 N N . ASP A 1 101 ? 56.412 4.277 -68.123 1.00 96.81 101 ASP A N 1
ATOM 769 C CA . ASP A 1 101 ? 55.026 3.812 -68.250 1.00 96.81 101 ASP A CA 1
ATOM 770 C C . ASP A 1 101 ? 54.698 2.696 -67.250 1.00 96.81 101 ASP A C 1
ATOM 772 O O . ASP A 1 101 ? 53.637 2.715 -66.615 1.00 96.81 101 ASP A O 1
ATOM 776 N N . PHE A 1 102 ? 55.596 1.720 -67.078 1.00 97.56 102 PHE A N 1
ATOM 777 C CA . PHE A 1 102 ? 55.435 0.665 -66.077 1.00 97.56 102 PHE A CA 1
ATOM 778 C C . PHE A 1 102 ? 55.431 1.227 -64.654 1.00 97.56 102 PHE A C 1
ATOM 780 O O . PHE A 1 102 ? 54.593 0.810 -63.852 1.00 97.56 102 PHE A O 1
ATOM 787 N N . GLU A 1 103 ? 56.293 2.195 -64.340 1.00 97.00 103 GLU A N 1
ATOM 788 C CA . GLU A 1 103 ? 56.313 2.842 -63.027 1.00 97.00 103 GLU A CA 1
ATOM 789 C C . GLU A 1 103 ? 55.032 3.653 -62.770 1.00 97.00 103 GLU A C 1
ATOM 791 O O . GLU A 1 103 ? 54.393 3.495 -61.727 1.00 97.00 103 GLU A O 1
ATOM 796 N N . THR A 1 104 ? 54.573 4.444 -63.743 1.00 97.00 104 THR A N 1
ATOM 797 C CA . THR A 1 104 ? 53.303 5.179 -63.661 1.00 97.00 104 THR A CA 1
ATOM 798 C C . THR A 1 104 ? 52.120 4.228 -63.470 1.00 97.00 104 THR A C 1
ATOM 800 O O . THR A 1 104 ? 51.282 4.453 -62.592 1.00 97.00 104 THR A O 1
ATOM 803 N N . ARG A 1 105 ? 52.063 3.117 -64.219 1.00 97.50 105 ARG A N 1
ATOM 804 C CA . ARG A 1 105 ? 51.046 2.067 -64.023 1.00 97.50 105 ARG A CA 1
ATOM 805 C C . ARG A 1 105 ? 51.146 1.452 -62.627 1.00 97.50 105 ARG A C 1
ATOM 807 O O . ARG A 1 105 ? 50.119 1.320 -61.966 1.00 97.50 105 ARG A O 1
ATOM 814 N N . ARG A 1 106 ? 52.350 1.130 -62.141 1.00 97.50 106 ARG A N 1
ATOM 815 C CA . ARG A 1 106 ? 52.592 0.570 -60.797 1.00 97.50 106 ARG A CA 1
ATOM 816 C C . ARG A 1 106 ? 52.075 1.494 -59.694 1.00 97.50 106 ARG A C 1
ATOM 818 O O . ARG A 1 106 ? 51.377 1.030 -58.790 1.00 97.50 106 ARG A O 1
ATOM 825 N N . ILE A 1 107 ? 52.366 2.791 -59.783 1.00 97.38 107 ILE A N 1
ATOM 826 C CA . ILE A 1 107 ? 51.883 3.812 -58.841 1.00 97.38 107 ILE A CA 1
ATOM 827 C C . ILE A 1 107 ? 50.353 3.920 -58.900 1.00 97.38 107 ILE A C 1
ATOM 829 O O . ILE A 1 107 ? 49.699 3.883 -57.855 1.00 97.38 107 ILE A O 1
ATOM 833 N N . ASN A 1 108 ? 49.770 3.974 -60.101 1.00 97.56 108 ASN A N 1
ATOM 834 C CA . ASN A 1 108 ? 48.320 4.060 -60.289 1.00 97.56 108 ASN A CA 1
ATOM 835 C C . ASN A 1 108 ? 47.585 2.821 -59.750 1.00 97.56 108 ASN A C 1
ATOM 837 O O . ASN A 1 108 ? 46.602 2.970 -59.024 1.00 97.56 108 ASN A O 1
ATOM 841 N N . PHE A 1 109 ? 48.083 1.608 -60.013 1.00 98.06 109 PHE A N 1
ATOM 842 C CA . PHE A 1 109 ? 47.529 0.376 -59.442 1.00 98.06 109 PHE A CA 1
ATOM 843 C C . PHE A 1 109 ? 47.656 0.344 -57.917 1.00 98.06 109 PHE A C 1
ATOM 845 O O . PHE A 1 109 ? 46.688 0.013 -57.234 1.00 98.06 109 PHE A O 1
ATOM 852 N N . ARG A 1 110 ? 48.806 0.744 -57.358 1.00 97.38 110 ARG A N 1
ATOM 853 C CA . ARG A 1 110 ? 48.991 0.827 -55.901 1.00 97.38 110 ARG A CA 1
ATOM 854 C C . ARG A 1 110 ? 47.997 1.801 -55.265 1.00 97.38 110 ARG A C 1
ATOM 856 O O . ARG A 1 110 ? 47.394 1.463 -54.248 1.00 97.38 110 ARG A O 1
ATOM 863 N N . ARG A 1 111 ? 47.788 2.974 -55.872 1.00 97.69 111 ARG A N 1
ATOM 864 C CA . ARG A 1 111 ? 46.789 3.957 -55.428 1.00 97.69 111 ARG A CA 1
ATOM 865 C C . ARG A 1 111 ? 45.371 3.392 -55.511 1.00 97.69 111 ARG A C 1
ATOM 867 O O . ARG A 1 111 ? 44.655 3.436 -54.518 1.00 97.69 111 ARG A O 1
ATOM 874 N N . PHE A 1 112 ? 45.000 2.784 -56.637 1.00 98.25 112 PHE A N 1
ATOM 875 C CA . PHE A 1 112 ? 43.695 2.143 -56.817 1.00 98.25 112 PHE A CA 1
ATOM 876 C C . PHE A 1 112 ? 43.428 1.056 -55.764 1.00 98.25 112 PHE A C 1
ATOM 878 O O . PHE A 1 112 ? 42.336 1.001 -55.200 1.00 98.25 112 PHE A O 1
ATOM 885 N N . ILE A 1 113 ? 44.416 0.214 -55.448 1.00 97.75 113 ILE A N 1
ATOM 886 C CA . ILE A 1 113 ? 44.293 -0.807 -54.396 1.00 97.75 113 ILE A CA 1
ATOM 887 C C . ILE A 1 113 ? 44.061 -0.148 -53.029 1.00 97.75 113 ILE A C 1
ATOM 889 O O . ILE A 1 113 ? 43.125 -0.529 -52.328 1.00 97.75 113 ILE A O 1
ATOM 893 N N . LEU A 1 114 ? 44.851 0.869 -52.663 1.00 98.06 114 LEU A N 1
ATOM 894 C CA . LEU A 1 114 ? 44.696 1.593 -51.393 1.00 98.06 114 LEU A CA 1
ATOM 895 C C . LEU A 1 114 ? 43.336 2.301 -51.278 1.00 98.06 114 LEU A C 1
ATOM 897 O O . LEU A 1 114 ? 42.696 2.227 -50.226 1.00 98.06 114 LEU A O 1
ATOM 901 N N . ASP A 1 115 ? 42.859 2.925 -52.356 1.00 98.00 115 ASP A N 1
ATOM 902 C CA . ASP A 1 115 ? 41.550 3.582 -52.405 1.00 98.00 115 ASP A CA 1
ATOM 903 C C . ASP A 1 115 ? 40.406 2.564 -52.242 1.00 98.00 115 ASP A C 1
ATOM 905 O O . ASP A 1 115 ? 39.441 2.828 -51.522 1.00 98.00 115 ASP A O 1
ATOM 909 N N . ASN A 1 116 ? 40.508 1.374 -52.848 1.00 98.06 116 ASN A N 1
ATOM 910 C CA . ASN A 1 116 ? 39.506 0.313 -52.693 1.00 98.06 116 ASN A CA 1
ATOM 911 C C . ASN A 1 116 ? 39.534 -0.342 -51.306 1.00 98.06 116 ASN A C 1
ATOM 913 O O . ASN A 1 116 ? 38.471 -0.547 -50.722 1.00 98.06 116 ASN A O 1
ATOM 917 N N . VAL A 1 117 ? 40.714 -0.600 -50.731 1.00 97.94 117 VAL A N 1
ATOM 918 C CA . VAL A 1 117 ? 40.837 -1.070 -49.338 1.00 97.94 117 VAL A CA 1
ATOM 919 C C . VAL A 1 117 ? 40.231 -0.044 -48.375 1.00 97.94 117 VAL A C 1
ATOM 921 O O . VAL A 1 117 ? 39.458 -0.412 -47.491 1.00 97.94 117 VAL A O 1
ATOM 924 N N . SER A 1 118 ? 40.489 1.248 -48.596 1.00 97.75 118 SER A N 1
ATOM 925 C CA . SER A 1 118 ? 39.906 2.336 -47.800 1.00 97.75 118 SER A CA 1
ATOM 926 C C . SER A 1 118 ? 38.379 2.404 -47.929 1.00 97.75 118 SER A C 1
ATOM 928 O O . SER A 1 118 ? 37.684 2.602 -46.933 1.00 97.75 118 SER A O 1
ATOM 930 N N . LYS A 1 119 ? 37.828 2.214 -49.138 1.00 98.19 119 LYS A N 1
ATOM 931 C CA . LYS A 1 119 ? 36.372 2.129 -49.364 1.00 98.19 119 LYS A CA 1
ATOM 932 C C . LYS A 1 119 ? 35.759 0.926 -48.644 1.00 98.19 119 LYS A C 1
ATOM 934 O O . LYS A 1 119 ? 34.757 1.094 -47.951 1.00 98.19 119 LYS A O 1
ATOM 939 N N . LEU A 1 120 ? 36.382 -0.250 -48.748 1.00 97.62 120 LEU A N 1
ATOM 940 C CA . LEU A 1 120 ? 35.927 -1.475 -48.087 1.00 97.62 120 LEU A CA 1
ATOM 941 C C . LEU A 1 120 ? 35.914 -1.321 -46.559 1.00 97.62 120 LEU A C 1
ATOM 943 O O . LEU A 1 120 ? 34.940 -1.699 -45.915 1.00 97.62 120 LEU A O 1
ATOM 947 N N . GLN A 1 121 ? 36.950 -0.712 -45.975 1.00 97.69 121 GLN A N 1
ATOM 948 C CA . GLN A 1 121 ? 37.006 -0.430 -44.536 1.00 97.69 121 GLN A CA 1
ATOM 949 C C . GLN A 1 121 ? 35.879 0.510 -44.083 1.00 97.69 121 GLN A C 1
ATOM 951 O O . GLN A 1 121 ? 35.217 0.225 -43.085 1.00 97.69 121 GLN A O 1
ATOM 956 N N . ARG A 1 122 ? 35.598 1.588 -44.833 1.00 96.88 122 ARG A N 1
ATOM 957 C CA . ARG A 1 122 ? 34.470 2.496 -44.538 1.00 96.88 122 ARG A CA 1
ATOM 958 C C . ARG A 1 122 ? 33.120 1.783 -44.627 1.00 96.88 122 ARG A C 1
ATOM 960 O O . ARG A 1 122 ? 32.280 1.979 -43.756 1.00 96.88 122 ARG A O 1
ATOM 967 N N . GLN A 1 123 ? 32.922 0.931 -45.635 1.00 97.88 123 GLN A N 1
ATOM 968 C CA . GLN A 1 123 ? 31.707 0.120 -45.767 1.00 97.88 123 GLN A CA 1
ATOM 969 C C . GLN A 1 123 ? 31.557 -0.871 -44.606 1.00 97.88 123 GLN A C 1
ATOM 971 O O . GLN A 1 123 ? 30.486 -0.949 -44.011 1.00 97.88 123 GLN A O 1
ATOM 976 N N . GLN A 1 124 ? 32.624 -1.579 -44.222 1.00 97.62 124 GLN A N 1
ATOM 977 C CA . GLN A 1 124 ? 32.603 -2.478 -43.064 1.00 97.62 124 GLN A CA 1
ATOM 978 C C . GLN A 1 124 ? 32.293 -1.739 -41.757 1.00 97.62 124 GLN A C 1
ATOM 980 O O . GLN A 1 124 ? 31.554 -2.270 -40.931 1.00 97.62 124 GLN A O 1
ATOM 985 N N . TYR A 1 125 ? 32.828 -0.529 -41.570 1.00 97.81 125 TYR A N 1
ATOM 986 C CA . TYR A 1 125 ? 32.496 0.312 -40.421 1.00 97.81 125 TYR A CA 1
ATOM 987 C C . TYR A 1 125 ? 31.011 0.700 -40.429 1.00 97.81 125 TYR A C 1
ATOM 989 O O . TYR A 1 125 ? 30.311 0.420 -39.462 1.00 97.81 125 TYR A O 1
ATOM 997 N N . ALA A 1 126 ? 30.499 1.227 -41.546 1.00 98.00 126 ALA A N 1
ATOM 998 C CA . ALA A 1 126 ? 29.091 1.602 -41.679 1.00 98.00 126 ALA A CA 1
ATOM 999 C C . ALA A 1 126 ? 28.125 0.416 -41.481 1.00 98.00 126 ALA A C 1
ATOM 1001 O O . ALA A 1 126 ? 27.057 0.584 -40.901 1.00 98.00 126 ALA A O 1
ATOM 1002 N N . ILE A 1 127 ? 28.487 -0.794 -41.924 1.00 97.88 127 ILE A N 1
ATOM 1003 C CA . ILE A 1 127 ? 27.687 -2.010 -41.694 1.00 97.88 127 ILE A CA 1
ATOM 1004 C C . ILE A 1 127 ? 27.682 -2.396 -40.208 1.00 97.88 127 ILE A C 1
ATOM 1006 O O . ILE A 1 127 ? 26.627 -2.734 -39.674 1.00 97.88 127 ILE A O 1
ATOM 1010 N N . LYS A 1 128 ? 28.837 -2.336 -39.528 1.00 97.75 128 LYS A N 1
ATOM 1011 C CA . LYS A 1 128 ? 28.932 -2.617 -38.085 1.00 97.75 128 LYS A CA 1
ATOM 1012 C C . LYS A 1 128 ? 28.137 -1.610 -37.257 1.00 97.75 128 LYS A C 1
ATOM 1014 O O . LYS A 1 128 ? 27.399 -2.027 -36.373 1.00 97.75 128 LYS A O 1
ATOM 1019 N N . GLU A 1 129 ? 28.251 -0.326 -37.582 1.00 97.81 129 GLU A N 1
ATOM 1020 C CA . GLU A 1 129 ? 27.543 0.751 -36.889 1.00 97.81 129 GLU A CA 1
ATOM 1021 C C . GLU A 1 129 ? 26.024 0.624 -37.063 1.00 97.81 129 GLU A C 1
ATOM 1023 O O . GLU A 1 129 ? 25.292 0.564 -36.080 1.00 97.81 129 GLU A O 1
ATOM 1028 N N . ASN A 1 130 ? 25.538 0.450 -38.300 1.00 97.88 130 ASN A N 1
ATOM 1029 C CA . ASN A 1 130 ? 24.109 0.230 -38.554 1.00 97.88 130 ASN A CA 1
ATOM 1030 C C . ASN A 1 130 ? 23.568 -1.006 -37.823 1.00 97.88 130 ASN A C 1
ATOM 1032 O O . ASN A 1 130 ? 22.459 -0.970 -37.297 1.00 97.88 130 ASN A O 1
ATOM 1036 N N . ARG A 1 131 ? 24.346 -2.094 -37.759 1.00 97.94 131 ARG A N 1
ATOM 1037 C CA . ARG A 1 131 ? 23.965 -3.286 -36.997 1.00 97.94 131 ARG A CA 1
ATOM 1038 C C . ARG A 1 131 ? 23.883 -2.998 -35.495 1.00 97.94 131 ARG A C 1
ATOM 1040 O O . ARG A 1 131 ? 22.928 -3.431 -34.861 1.00 97.94 131 ARG A O 1
ATOM 1047 N N . HIS A 1 132 ? 24.839 -2.257 -34.937 1.00 97.94 132 HIS A N 1
ATOM 1048 C CA . HIS A 1 132 ? 24.813 -1.873 -33.527 1.00 97.94 132 HIS A CA 1
ATOM 1049 C C . HIS A 1 132 ? 23.592 -0.998 -33.198 1.00 97.94 132 HIS A C 1
ATOM 1051 O O . HIS A 1 132 ? 22.876 -1.281 -32.240 1.00 97.94 132 HIS A O 1
ATOM 1057 N N . LEU A 1 133 ? 23.289 -0.007 -34.043 1.00 97.88 133 LEU A N 1
ATOM 1058 C CA . LEU A 1 133 ? 22.098 0.840 -33.911 1.00 97.88 133 LEU A CA 1
ATOM 1059 C C . LEU A 1 133 ? 20.789 0.037 -34.023 1.00 97.88 133 LEU A C 1
ATOM 1061 O O . LEU A 1 133 ? 19.846 0.300 -33.280 1.00 97.88 133 LEU A O 1
ATOM 1065 N N . GLN A 1 134 ? 20.727 -0.977 -34.893 1.00 97.94 134 GLN A N 1
ATOM 1066 C CA . GLN A 1 134 ? 19.587 -1.903 -34.962 1.00 97.94 134 GLN A CA 1
ATOM 1067 C C . GLN A 1 134 ? 19.447 -2.748 -33.689 1.00 97.94 134 GLN A C 1
ATOM 1069 O O . GLN A 1 134 ? 18.338 -2.912 -33.183 1.00 97.94 134 GLN A O 1
ATOM 1074 N N . GLU A 1 135 ? 20.551 -3.270 -33.150 1.00 98.12 135 GLU A N 1
ATOM 1075 C CA . GLU A 1 135 ? 20.557 -4.048 -31.905 1.00 98.12 135 GLU A CA 1
ATOM 1076 C C . GLU A 1 135 ? 20.099 -3.192 -30.704 1.00 98.12 135 GLU A C 1
ATOM 1078 O O . GLU A 1 135 ? 19.291 -3.663 -29.899 1.00 98.12 135 GLU A O 1
ATOM 1083 N N . LEU A 1 136 ? 20.515 -1.918 -30.636 1.00 98.12 136 LEU A N 1
ATOM 1084 C CA . LEU A 1 136 ? 20.025 -0.938 -29.656 1.00 98.12 136 LEU A CA 1
ATOM 1085 C C . LEU A 1 136 ? 18.529 -0.638 -29.832 1.00 98.12 136 LEU A C 1
ATOM 1087 O O . LEU A 1 136 ? 17.769 -0.781 -28.877 1.00 98.12 136 LEU A O 1
ATOM 1091 N N . GLY A 1 137 ? 18.079 -0.309 -31.047 1.00 98.38 137 GLY A N 1
ATOM 1092 C CA . GLY A 1 137 ? 16.667 -0.010 -31.318 1.00 98.38 137 GLY A CA 1
ATOM 1093 C C . GLY A 1 137 ? 15.730 -1.184 -31.007 1.00 98.38 137 GLY A C 1
ATOM 1094 O O . GLY A 1 137 ? 14.635 -0.987 -30.484 1.00 98.38 137 GLY A O 1
ATOM 1095 N N . ILE A 1 138 ? 16.170 -2.426 -31.243 1.00 98.38 138 ILE A N 1
ATOM 1096 C CA . ILE A 1 138 ? 15.431 -3.634 -30.841 1.00 98.38 138 ILE A CA 1
ATOM 1097 C C . ILE A 1 138 ? 15.362 -3.763 -29.309 1.00 98.38 138 ILE A C 1
ATOM 1099 O O . ILE A 1 138 ? 14.329 -4.178 -28.778 1.00 98.38 138 ILE A O 1
ATOM 1103 N N . ALA A 1 139 ? 16.434 -3.429 -28.584 1.00 98.25 139 ALA A N 1
ATOM 1104 C CA . ALA A 1 139 ? 16.445 -3.463 -27.121 1.00 98.25 139 ALA A CA 1
ATOM 1105 C C . ALA A 1 139 ? 15.523 -2.390 -26.513 1.00 98.25 139 ALA A C 1
ATOM 1107 O O . ALA A 1 139 ? 14.742 -2.698 -25.610 1.00 98.25 139 ALA A O 1
ATOM 1108 N N . GLU A 1 140 ? 15.550 -1.167 -27.046 1.00 98.19 140 GLU A N 1
ATOM 1109 C CA . GLU A 1 140 ? 14.657 -0.075 -26.639 1.00 98.19 140 GLU A CA 1
ATOM 1110 C C . GLU A 1 140 ? 13.188 -0.400 -26.932 1.00 98.19 140 GLU A C 1
ATOM 1112 O O . GLU A 1 140 ? 12.348 -0.276 -26.041 1.00 98.19 140 GLU A O 1
ATOM 1117 N N . LEU A 1 141 ? 12.874 -0.914 -28.128 1.00 98.38 141 LEU A N 1
ATOM 1118 C CA . LEU A 1 141 ? 11.516 -1.330 -28.490 1.00 98.38 141 LEU A CA 1
ATOM 1119 C C . LEU A 1 141 ? 10.974 -2.401 -27.529 1.00 98.38 141 LEU A C 1
ATOM 1121 O O . LEU A 1 141 ? 9.831 -2.306 -27.079 1.00 98.38 141 LEU A O 1
ATOM 1125 N N . ARG A 1 142 ? 11.790 -3.405 -27.173 1.00 98.31 142 ARG A N 1
ATOM 1126 C CA . ARG A 1 142 ? 11.410 -4.439 -26.191 1.00 98.31 142 ARG A CA 1
ATOM 1127 C C . ARG A 1 142 ? 11.116 -3.836 -24.820 1.00 98.31 142 ARG A C 1
ATOM 1129 O O . ARG A 1 142 ? 10.111 -4.200 -24.217 1.00 98.31 142 ARG A O 1
ATOM 1136 N N . LYS A 1 143 ? 11.951 -2.902 -24.356 1.00 98.38 143 LYS A N 1
ATOM 1137 C CA . LYS A 1 143 ? 11.748 -2.203 -23.081 1.00 98.38 143 LYS A CA 1
ATOM 1138 C C . LYS A 1 143 ? 10.442 -1.399 -23.082 1.00 98.38 143 LYS A C 1
ATOM 1140 O O . LYS A 1 143 ? 9.642 -1.558 -22.168 1.00 98.38 143 LYS A O 1
ATOM 1145 N N . ILE A 1 144 ? 10.195 -0.605 -24.126 1.00 98.31 144 ILE A N 1
ATOM 1146 C CA . ILE A 1 144 ? 8.957 0.180 -24.282 1.00 98.31 144 ILE A CA 1
ATOM 1147 C C . ILE A 1 144 ? 7.729 -0.742 -24.326 1.00 98.31 144 ILE A C 1
ATOM 1149 O O . ILE A 1 144 ? 6.716 -0.448 -23.696 1.00 98.31 144 ILE A O 1
ATOM 1153 N N . THR A 1 145 ? 7.825 -1.878 -25.025 1.00 98.44 145 THR A N 1
ATOM 1154 C CA . THR A 1 145 ? 6.744 -2.877 -25.091 1.00 98.44 145 THR A CA 1
ATOM 1155 C C . THR A 1 145 ? 6.440 -3.451 -23.705 1.00 98.44 145 THR A C 1
ATOM 1157 O O . THR A 1 145 ? 5.281 -3.475 -23.304 1.00 98.44 145 THR A O 1
ATOM 1160 N N . GLN A 1 146 ? 7.466 -3.824 -22.931 1.00 98.44 146 GLN A N 1
ATOM 1161 C CA . GLN A 1 146 ? 7.287 -4.304 -21.558 1.00 98.44 146 GLN A CA 1
ATOM 1162 C C . GLN A 1 146 ? 6.645 -3.237 -20.652 1.00 98.44 146 GLN A C 1
ATOM 1164 O O . GLN A 1 146 ? 5.690 -3.534 -19.934 1.00 98.44 146 GLN A O 1
ATOM 1169 N N . GLU A 1 147 ? 7.132 -1.994 -20.690 1.00 98.12 147 GLU A N 1
ATOM 1170 C CA . GLU A 1 147 ? 6.573 -0.889 -19.895 1.00 98.12 147 GLU A CA 1
ATOM 1171 C C . GLU A 1 147 ? 5.103 -0.607 -20.261 1.00 98.12 147 GLU A C 1
ATOM 1173 O O . GLU A 1 147 ? 4.281 -0.335 -19.380 1.00 98.12 147 GLU A O 1
ATOM 1178 N N . MET A 1 148 ? 4.745 -0.734 -21.544 1.00 98.44 148 MET A N 1
ATOM 1179 C CA . MET A 1 148 ? 3.366 -0.633 -22.027 1.00 98.44 148 MET A CA 1
ATOM 1180 C C . MET A 1 148 ? 2.486 -1.781 -21.512 1.00 98.44 148 MET A C 1
ATOM 1182 O O . MET A 1 148 ? 1.387 -1.520 -21.017 1.00 98.44 148 MET A O 1
ATOM 1186 N N . ASP A 1 149 ? 2.957 -3.027 -21.574 1.00 98.31 149 ASP A N 1
ATOM 1187 C CA . ASP A 1 149 ? 2.217 -4.196 -21.082 1.00 98.31 149 ASP A CA 1
ATOM 1188 C C . ASP A 1 149 ? 1.977 -4.111 -19.566 1.00 98.31 149 ASP A C 1
ATOM 1190 O O . ASP A 1 149 ? 0.860 -4.337 -19.089 1.00 98.31 149 ASP A O 1
ATOM 1194 N N . GLU A 1 150 ? 2.985 -3.695 -18.795 1.00 98.44 150 GLU A N 1
ATOM 1195 C CA . GLU A 1 150 ? 2.838 -3.425 -17.362 1.00 98.44 150 GLU A CA 1
ATOM 1196 C C . GLU A 1 150 ? 1.818 -2.307 -17.088 1.00 98.44 150 GLU A C 1
ATOM 1198 O O . GLU A 1 150 ? 0.992 -2.425 -16.176 1.00 98.44 150 GLU A O 1
ATOM 1203 N N . ALA A 1 151 ? 1.828 -1.227 -17.876 1.00 98.06 151 ALA A N 1
ATOM 1204 C CA . ALA A 1 151 ? 0.858 -0.141 -17.750 1.00 98.06 151 ALA A CA 1
ATOM 1205 C C . ALA A 1 151 ? -0.576 -0.596 -18.082 1.00 98.06 151 ALA A C 1
ATOM 1207 O O . ALA A 1 151 ? -1.516 -0.225 -17.371 1.00 98.06 151 ALA A O 1
ATOM 1208 N N . LEU A 1 152 ? -0.756 -1.443 -19.101 1.00 98.50 152 LEU A N 1
ATOM 1209 C CA . LEU A 1 152 ? -2.048 -2.039 -19.456 1.00 98.50 152 LEU A CA 1
ATOM 1210 C C . LEU A 1 152 ? -2.575 -2.951 -18.340 1.00 98.50 152 LEU A C 1
ATOM 1212 O O . LEU A 1 152 ? -3.732 -2.807 -17.934 1.00 98.50 152 LEU A O 1
ATOM 1216 N N . GLN A 1 153 ? -1.727 -3.810 -17.767 1.00 98.25 153 GLN A N 1
ATOM 1217 C CA . GLN A 1 153 ? -2.098 -4.652 -16.623 1.00 98.25 153 GLN A CA 1
ATOM 1218 C C . GLN A 1 153 ? -2.499 -3.813 -15.400 1.00 98.25 153 GLN A C 1
ATOM 1220 O O . GLN A 1 153 ? -3.529 -4.082 -14.774 1.00 98.25 153 GLN A O 1
ATOM 1225 N N . ARG A 1 154 ? -1.739 -2.757 -15.072 1.00 98.25 154 ARG A N 1
ATOM 1226 C CA . ARG A 1 154 ? -2.089 -1.817 -13.988 1.00 98.25 154 ARG A CA 1
ATOM 1227 C C . ARG A 1 154 ? -3.429 -1.126 -14.263 1.00 98.25 154 ARG A C 1
ATOM 1229 O O . ARG A 1 154 ? -4.258 -1.043 -13.356 1.00 98.25 154 ARG A O 1
ATOM 1236 N N . ARG A 1 155 ? -3.683 -0.690 -15.505 1.00 98.12 155 ARG A N 1
ATOM 1237 C CA . ARG A 1 155 ? -4.963 -0.089 -15.923 1.00 98.12 155 ARG A CA 1
ATOM 1238 C C . ARG A 1 155 ? -6.131 -1.047 -15.701 1.00 98.12 155 ARG A C 1
ATOM 1240 O O . ARG A 1 155 ? -7.129 -0.642 -15.113 1.00 98.12 155 ARG A O 1
ATOM 1247 N N . GLU A 1 156 ? -6.010 -2.310 -16.106 1.00 98.12 156 GLU A N 1
ATOM 1248 C CA . GLU A 1 156 ? -7.058 -3.311 -15.876 1.00 98.12 156 GLU A CA 1
ATOM 1249 C C . GLU A 1 156 ? -7.309 -3.571 -14.388 1.00 98.12 156 GLU A C 1
ATOM 1251 O O . GLU A 1 156 ? -8.461 -3.635 -13.956 1.00 98.12 156 GLU A O 1
ATOM 1256 N N . GLN A 1 157 ? -6.254 -3.694 -13.579 1.00 98.00 157 GLN A N 1
ATOM 1257 C CA . GLN A 1 157 ? -6.395 -3.866 -12.130 1.00 98.00 157 GLN A CA 1
ATOM 1258 C C . GLN A 1 157 ? -7.117 -2.673 -11.489 1.00 98.00 157 GLN A C 1
ATOM 1260 O O . GLN A 1 157 ? -8.008 -2.868 -10.657 1.00 98.00 157 GLN A O 1
ATOM 1265 N N . LEU A 1 158 ? -6.774 -1.446 -11.892 1.00 97.88 158 LEU A N 1
ATOM 1266 C CA . LEU A 1 158 ? -7.447 -0.226 -11.443 1.00 97.88 158 LEU A CA 1
ATOM 1267 C C . LEU A 1 158 ? -8.902 -0.170 -11.919 1.00 97.88 158 LEU A C 1
ATOM 1269 O O . LEU A 1 158 ? -9.776 0.144 -11.118 1.00 97.88 158 LEU A O 1
ATOM 1273 N N . GLN A 1 159 ? -9.196 -0.559 -13.160 1.00 98.12 159 GLN A N 1
ATOM 1274 C CA . GLN A 1 159 ? -10.563 -0.630 -13.686 1.00 98.12 159 GLN A CA 1
ATOM 1275 C C . GLN A 1 159 ? -11.420 -1.647 -12.913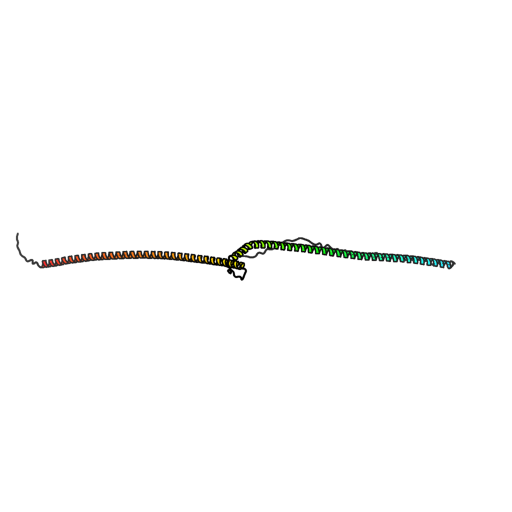 1.00 98.12 159 GLN A C 1
ATOM 1277 O O . GLN A 1 159 ? -12.558 -1.346 -12.552 1.00 98.12 159 GLN A O 1
ATOM 1282 N N . ARG A 1 160 ? -10.864 -2.819 -12.572 1.00 97.25 160 ARG A N 1
ATOM 1283 C CA . ARG A 1 160 ? -11.530 -3.822 -11.719 1.00 97.25 160 ARG A CA 1
ATOM 1284 C C . ARG A 1 160 ? -11.763 -3.291 -10.299 1.00 97.25 160 ARG A C 1
ATOM 1286 O O . ARG A 1 160 ? -12.848 -3.496 -9.759 1.00 97.25 160 ARG A O 1
ATOM 1293 N N . LYS A 1 161 ? -10.806 -2.566 -9.703 1.00 97.19 161 LYS A N 1
ATOM 1294 C CA . LYS A 1 161 ? -10.996 -1.887 -8.402 1.00 97.19 161 LYS A CA 1
ATOM 1295 C C . LYS A 1 161 ? -12.092 -0.819 -8.477 1.00 97.19 161 LYS A C 1
ATOM 1297 O O . LYS A 1 161 ? -12.999 -0.833 -7.654 1.00 97.19 161 LYS A O 1
ATOM 1302 N N . LEU A 1 162 ? -12.063 0.037 -9.497 1.00 97.00 162 LEU A N 1
ATOM 1303 C CA . LEU A 1 162 ? -13.043 1.102 -9.720 1.00 97.00 162 LEU A CA 1
ATOM 1304 C C . LEU A 1 162 ? -14.455 0.536 -9.929 1.00 97.00 162 LEU A C 1
ATOM 1306 O O . LEU A 1 162 ? -15.400 1.036 -9.333 1.00 97.00 162 LEU A O 1
ATOM 1310 N N . SER A 1 163 ? -14.606 -0.556 -10.687 1.00 96.31 163 SER A N 1
ATOM 1311 C CA . SER A 1 163 ? -15.910 -1.216 -10.868 1.00 96.31 163 SER A CA 1
ATOM 1312 C C . SER A 1 163 ? -16.510 -1.754 -9.562 1.00 96.31 163 SER A C 1
ATOM 1314 O O . SER A 1 163 ? -17.723 -1.695 -9.392 1.00 96.31 163 SER A O 1
ATOM 1316 N N . LYS A 1 164 ? -15.675 -2.207 -8.613 1.00 95.69 164 LYS A N 1
ATOM 1317 C CA . LYS A 1 164 ? -16.119 -2.587 -7.262 1.00 95.69 164 LYS A CA 1
ATOM 1318 C C . LYS A 1 164 ? -16.479 -1.359 -6.422 1.00 95.69 164 LYS A C 1
ATOM 1320 O O . LYS A 1 164 ? -17.499 -1.366 -5.746 1.00 95.69 164 LYS A O 1
ATOM 1325 N N . LEU A 1 165 ? -15.662 -0.304 -6.484 1.00 95.25 165 LEU A N 1
ATOM 1326 C CA . LEU A 1 165 ? -15.880 0.924 -5.713 1.00 95.25 165 LEU A CA 1
ATOM 1327 C C . LEU A 1 165 ? -17.133 1.697 -6.148 1.00 95.25 165 LEU A C 1
ATOM 1329 O O . LEU A 1 165 ? -17.807 2.256 -5.289 1.00 95.25 165 LEU A O 1
ATOM 1333 N N . ARG A 1 166 ? -17.510 1.640 -7.433 1.00 95.19 166 ARG A N 1
ATOM 1334 C CA . ARG A 1 166 ? -18.753 2.236 -7.959 1.00 95.19 166 ARG A CA 1
ATOM 1335 C C . ARG A 1 166 ? -20.025 1.785 -7.240 1.00 95.19 166 ARG A C 1
ATOM 1337 O O . ARG A 1 166 ? -20.980 2.549 -7.185 1.00 95.19 166 ARG A O 1
ATOM 1344 N N . VAL A 1 167 ? -20.054 0.570 -6.687 1.00 95.38 167 VAL A N 1
ATOM 1345 C CA . VAL A 1 167 ? -21.210 0.084 -5.911 1.00 95.38 167 VAL A CA 1
ATOM 1346 C C . VAL A 1 167 ? -21.355 0.877 -4.609 1.00 95.38 167 VAL A C 1
ATOM 1348 O O . VAL A 1 167 ? -22.457 1.280 -4.250 1.00 95.38 167 VAL A O 1
ATOM 1351 N N . TYR A 1 168 ? -20.240 1.161 -3.931 1.00 93.88 168 TYR A N 1
ATOM 1352 C CA . TYR A 1 168 ? -20.233 1.987 -2.722 1.00 93.88 168 TYR A CA 1
ATOM 1353 C C . TYR A 1 168 ? -20.447 3.470 -3.038 1.00 93.88 168 TYR A C 1
ATOM 1355 O O . TYR A 1 168 ? -21.144 4.145 -2.291 1.00 93.88 168 TYR A O 1
ATOM 1363 N N . GLU A 1 169 ? -19.907 3.969 -4.152 1.00 93.19 169 GLU A N 1
ATOM 1364 C CA . GLU A 1 169 ? -20.177 5.323 -4.656 1.00 93.19 169 GLU A CA 1
ATOM 1365 C C . GLU A 1 169 ? -21.682 5.533 -4.886 1.00 93.19 169 GLU A C 1
ATOM 1367 O O . GLU A 1 169 ? -22.256 6.470 -4.335 1.00 93.19 169 GLU A O 1
ATOM 1372 N N . ALA A 1 170 ? -22.343 4.614 -5.602 1.00 94.44 170 ALA A N 1
ATOM 1373 C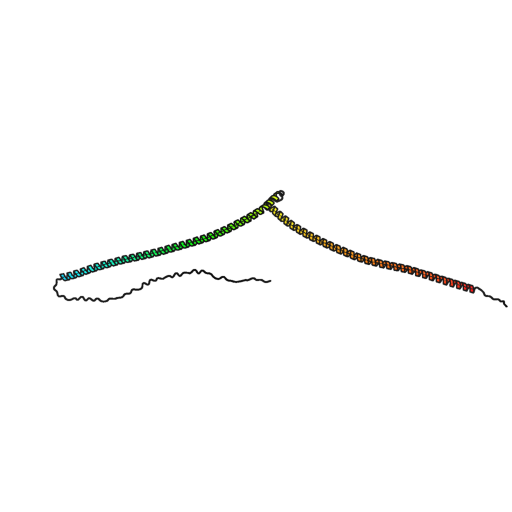 CA . ALA A 1 170 ? -23.793 4.636 -5.795 1.00 94.44 170 ALA A CA 1
ATOM 1374 C C . ALA A 1 170 ? -24.547 4.598 -4.455 1.00 94.44 170 ALA A C 1
ATOM 1376 O O . ALA A 1 170 ? -25.370 5.469 -4.201 1.00 94.44 170 ALA A O 1
ATOM 1377 N N . MET A 1 171 ? -24.191 3.682 -3.548 1.00 94.88 171 MET A N 1
ATOM 1378 C CA . MET A 1 171 ? -24.793 3.594 -2.210 1.00 94.88 171 MET A CA 1
ATOM 1379 C C . MET A 1 171 ? -24.654 4.899 -1.401 1.00 94.88 171 MET A C 1
ATOM 1381 O O . MET A 1 171 ? -25.597 5.310 -0.724 1.00 94.88 171 MET A O 1
ATOM 1385 N N . VAL A 1 172 ? -23.502 5.576 -1.466 1.00 94.00 172 VAL A N 1
ATOM 1386 C CA . VAL A 1 172 ? -23.288 6.882 -0.816 1.00 94.00 172 VAL A CA 1
ATOM 1387 C C . VAL A 1 172 ? -24.168 7.955 -1.465 1.00 94.00 172 VAL A C 1
ATOM 1389 O O . VAL A 1 172 ? -24.801 8.730 -0.749 1.00 94.00 172 VAL A O 1
ATOM 1392 N N . MET A 1 173 ? -24.275 7.974 -2.796 1.00 93.94 173 MET A N 1
ATOM 1393 C CA . MET A 1 173 ? -25.134 8.911 -3.533 1.00 93.94 173 MET A CA 1
ATOM 1394 C C . MET A 1 173 ? -26.633 8.674 -3.297 1.00 93.94 173 MET A C 1
ATOM 1396 O O . MET A 1 173 ? -27.394 9.638 -3.204 1.00 93.94 173 MET A O 1
ATOM 1400 N N . ASP A 1 174 ? -27.067 7.427 -3.137 1.00 95.62 174 ASP A N 1
ATOM 1401 C CA . ASP A 1 174 ? -28.439 7.075 -2.757 1.00 95.62 174 ASP A CA 1
ATOM 1402 C C . ASP A 1 174 ? -28.721 7.483 -1.305 1.00 95.62 174 ASP A C 1
ATOM 1404 O O . ASP A 1 174 ? -29.748 8.093 -1.011 1.00 95.62 174 ASP A O 1
ATOM 1408 N N . THR A 1 175 ? -27.765 7.259 -0.397 1.00 93.62 175 THR A N 1
ATOM 1409 C CA . THR A 1 175 ? -27.869 7.708 1.003 1.00 93.62 175 THR A CA 1
ATOM 1410 C C . THR A 1 175 ? -27.992 9.233 1.094 1.00 93.62 175 THR A C 1
ATOM 1412 O O . THR A 1 175 ? -28.790 9.736 1.883 1.00 93.62 175 THR A O 1
ATOM 1415 N N . LEU A 1 176 ? -27.266 9.985 0.258 1.00 91.88 176 LEU A N 1
ATOM 1416 C CA . LEU A 1 176 ? -27.381 11.447 0.183 1.00 91.88 176 LEU A CA 1
ATOM 1417 C C . LEU A 1 176 ? -28.780 11.928 -0.226 1.00 91.88 176 LEU A C 1
ATOM 1419 O O . LEU A 1 176 ? -29.206 12.977 0.251 1.00 91.88 176 LEU A O 1
ATOM 1423 N N . GLN A 1 177 ? -29.504 11.180 -1.065 1.00 92.62 177 GLN A N 1
ATOM 1424 C CA . GLN A 1 177 ? -30.874 11.525 -1.475 1.00 92.62 177 GLN A CA 1
ATOM 1425 C C . GLN A 1 177 ? -31.899 11.335 -0.347 1.00 92.62 177 GLN A C 1
ATOM 1427 O O . GLN A 1 177 ? -32.928 12.010 -0.337 1.00 92.62 177 GLN A O 1
ATOM 1432 N N . LEU A 1 178 ? -31.621 10.437 0.605 1.00 93.94 178 LEU A N 1
ATOM 1433 C CA . LEU A 1 178 ? -32.472 10.182 1.773 1.00 93.94 178 LEU A CA 1
ATOM 1434 C C . LEU A 1 178 ? -32.263 11.201 2.904 1.00 93.94 178 LEU A C 1
ATOM 1436 O O . LEU A 1 178 ? -33.087 11.292 3.816 1.00 93.94 178 LEU A O 1
ATOM 1440 N N . LEU A 1 179 ? -31.161 11.954 2.877 1.00 90.06 179 LEU A N 1
ATOM 1441 C CA . LEU A 1 179 ? -30.841 12.937 3.906 1.00 90.06 179 LEU A CA 1
ATOM 1442 C C . LEU A 1 179 ? -31.631 14.243 3.700 1.00 90.06 179 LEU A C 1
ATOM 1444 O O . LEU A 1 179 ? -31.836 14.674 2.563 1.00 90.06 179 LEU A O 1
ATOM 1448 N N . PRO A 1 180 ? -32.045 14.928 4.786 1.00 91.69 180 PRO A N 1
ATOM 1449 C CA . PRO A 1 180 ? -32.657 16.245 4.678 1.00 91.69 180 PRO A CA 1
ATOM 1450 C C . PRO A 1 180 ? -31.761 17.229 3.923 1.00 91.69 180 PRO A C 1
ATOM 1452 O O . PRO A 1 180 ? -30.536 17.235 4.089 1.00 91.69 180 PRO A O 1
ATOM 1455 N N . LYS A 1 181 ? -32.390 18.116 3.145 1.00 83.19 181 LYS A N 1
ATOM 1456 C CA . LYS A 1 181 ? -31.707 19.279 2.563 1.00 83.19 181 LYS A CA 1
ATOM 1457 C C . LYS A 1 181 ? -30.993 20.042 3.689 1.00 83.19 181 LYS A C 1
ATOM 1459 O O . LYS A 1 181 ? -31.505 20.127 4.802 1.00 83.19 181 LYS A O 1
ATOM 1464 N N . ASP A 1 182 ? -29.779 20.504 3.404 1.00 84.62 182 ASP A N 1
ATOM 1465 C CA . ASP A 1 182 ? -28.868 21.188 4.336 1.00 84.62 182 ASP A CA 1
ATOM 1466 C C . ASP A 1 182 ? -28.263 20.337 5.478 1.00 84.62 182 ASP A C 1
ATOM 1468 O O . ASP A 1 182 ? -27.458 20.852 6.260 1.00 84.62 182 ASP A O 1
ATOM 1472 N N . TYR A 1 183 ? -28.530 19.021 5.556 1.00 86.81 183 TYR A N 1
ATOM 1473 C CA . TYR A 1 183 ? -27.867 18.143 6.540 1.00 86.81 183 TYR A CA 1
ATOM 1474 C C . TYR A 1 183 ? -26.334 18.152 6.385 1.00 86.81 183 TYR A C 1
ATOM 1476 O O . TYR A 1 183 ? -25.594 18.127 7.377 1.00 86.81 183 TYR A O 1
ATOM 1484 N N . ILE A 1 184 ? -25.842 18.230 5.144 1.00 86.38 184 ILE A N 1
ATOM 1485 C CA . ILE A 1 184 ? -24.425 18.407 4.810 1.00 86.38 184 ILE A CA 1
ATOM 1486 C C . ILE A 1 184 ? -24.207 19.827 4.288 1.00 86.38 184 ILE A C 1
ATOM 1488 O O . ILE A 1 184 ? -24.897 20.270 3.376 1.00 86.38 184 ILE A O 1
ATOM 1492 N N . ARG A 1 185 ? -23.230 20.537 4.865 1.00 78.88 185 ARG A N 1
ATOM 1493 C CA . ARG A 1 185 ? -22.897 21.913 4.473 1.00 78.88 185 ARG A CA 1
ATOM 1494 C C . ARG A 1 185 ? -22.112 21.921 3.161 1.00 78.88 185 ARG A C 1
ATOM 1496 O O . ARG A 1 185 ? -21.142 21.181 3.021 1.00 78.88 185 ARG A O 1
ATOM 1503 N N . SER A 1 186 ? -22.493 22.817 2.257 1.00 68.44 186 SER A N 1
ATOM 1504 C CA . SER A 1 186 ? -22.094 22.892 0.841 1.00 68.44 186 SER A CA 1
ATOM 1505 C C . SER A 1 186 ? -20.614 23.198 0.556 1.00 68.44 186 SER A C 1
ATOM 1507 O O . SER A 1 186 ? -20.248 23.444 -0.588 1.00 68.44 186 SER A O 1
ATOM 1509 N N . ASN A 1 187 ? -19.755 23.226 1.575 1.00 74.19 187 ASN A N 1
ATOM 1510 C CA . ASN A 1 187 ? -18.371 23.699 1.478 1.00 74.19 187 ASN A CA 1
ATOM 1511 C C . ASN A 1 187 ? -17.427 22.684 0.799 1.00 74.19 187 ASN A C 1
ATOM 1513 O O . ASN A 1 187 ? -16.295 23.030 0.475 1.00 74.19 187 ASN A O 1
ATOM 1517 N N . THR A 1 188 ? -17.858 21.429 0.642 1.00 80.31 188 THR A N 1
ATOM 1518 C CA . THR A 1 188 ? -17.096 20.315 0.046 1.00 80.31 188 THR A CA 1
ATOM 1519 C C . THR A 1 188 ? -18.046 19.374 -0.702 1.00 80.31 188 THR A C 1
ATOM 1521 O O . THR A 1 188 ? -19.265 19.549 -0.640 1.00 80.31 188 THR A O 1
ATOM 1524 N N . CYS A 1 189 ? -17.508 18.360 -1.388 1.00 88.38 189 CYS A N 1
ATOM 1525 C CA . CYS A 1 189 ? -18.315 17.288 -1.969 1.00 88.38 189 CYS A CA 1
ATOM 1526 C C . CYS A 1 189 ? -19.208 16.635 -0.887 1.00 88.38 189 CYS A C 1
ATOM 1528 O O . CYS A 1 189 ? -18.683 16.184 0.139 1.00 88.38 189 CYS A O 1
ATOM 1530 N N . PRO A 1 190 ? -20.540 16.544 -1.086 1.00 88.44 190 PRO A N 1
ATOM 1531 C CA . PRO A 1 190 ? -21.431 15.963 -0.084 1.00 88.44 190 PRO A CA 1
ATOM 1532 C C . PRO A 1 190 ? -21.100 14.504 0.259 1.00 88.44 190 PRO A C 1
ATOM 1534 O O . PRO A 1 190 ? -21.232 14.114 1.417 1.00 88.44 190 PRO A O 1
ATOM 1537 N N . ALA A 1 191 ? -20.620 13.723 -0.717 1.00 89.88 191 ALA A N 1
ATOM 1538 C CA . ALA A 1 191 ? -20.226 12.327 -0.524 1.00 89.88 191 ALA A CA 1
ATOM 1539 C C . ALA A 1 191 ? -19.031 12.200 0.433 1.00 89.88 191 ALA A C 1
ATOM 1541 O O . ALA A 1 191 ? -19.114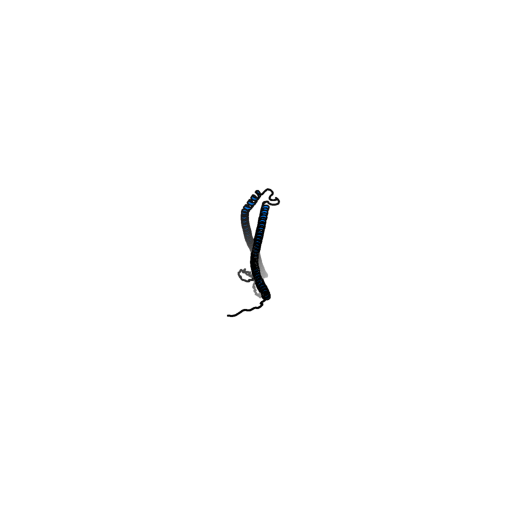 11.469 1.420 1.00 89.88 191 ALA A O 1
ATOM 1542 N N . ASP A 1 192 ? -17.970 12.980 0.211 1.00 90.38 192 ASP A N 1
ATOM 1543 C CA . ASP A 1 192 ? -16.783 12.994 1.076 1.00 90.38 192 ASP A CA 1
ATOM 1544 C C . ASP A 1 192 ? -17.145 13.437 2.500 1.00 90.38 192 ASP A C 1
ATOM 1546 O O . ASP A 1 192 ? -16.728 12.823 3.482 1.00 90.38 192 ASP A O 1
ATOM 1550 N N . SER A 1 193 ? -17.992 14.464 2.624 1.00 90.69 193 SER A N 1
ATOM 1551 C CA . SER A 1 193 ? -18.522 14.909 3.916 1.00 90.69 193 SER A CA 1
ATOM 1552 C C . SER A 1 193 ? -19.334 13.825 4.637 1.00 90.69 193 SER A C 1
ATOM 1554 O O . SER A 1 193 ? -19.223 13.701 5.859 1.00 90.69 193 SER A O 1
ATOM 1556 N N . LEU A 1 194 ? -20.139 13.033 3.917 1.00 91.50 194 LEU A N 1
ATOM 1557 C CA . LEU A 1 194 ? -20.904 11.927 4.498 1.00 91.50 194 LEU A CA 1
ATOM 1558 C C . LEU A 1 194 ? -19.976 10.809 4.992 1.00 91.50 194 LEU A C 1
ATOM 1560 O O . LEU A 1 194 ? -20.114 10.364 6.131 1.00 91.50 194 LEU A O 1
ATOM 1564 N N . VAL A 1 195 ? -18.995 10.410 4.177 1.00 91.88 195 VAL A N 1
ATOM 1565 C CA . VAL A 1 195 ? -18.003 9.378 4.523 1.00 91.88 195 VAL A CA 1
ATOM 1566 C C . VAL A 1 195 ? -17.146 9.809 5.720 1.00 91.88 195 VAL A C 1
ATOM 1568 O O . VAL A 1 195 ? -16.960 9.027 6.654 1.00 91.88 195 VAL A O 1
ATOM 1571 N N . CYS A 1 196 ? -16.691 11.065 5.761 1.00 91.25 196 CYS A N 1
ATOM 1572 C CA . CYS A 1 196 ? -15.965 11.614 6.909 1.00 91.25 196 CYS A CA 1
ATOM 1573 C C . CYS A 1 196 ? -16.814 11.616 8.188 1.00 91.25 196 CYS A C 1
ATOM 1575 O O . CYS A 1 196 ? -16.325 11.209 9.241 1.00 91.25 196 CYS A O 1
ATOM 1577 N N . ARG A 1 197 ? -18.092 12.020 8.118 1.00 90.94 197 ARG A N 1
ATOM 1578 C CA . ARG A 1 197 ? -18.999 11.957 9.278 1.00 90.94 197 ARG A CA 1
ATOM 1579 C C . ARG A 1 197 ? -19.233 10.528 9.751 1.00 90.94 197 ARG A C 1
ATOM 1581 O O . ARG A 1 197 ? -19.190 10.297 10.952 1.00 90.94 197 ARG A O 1
ATOM 1588 N N . TYR A 1 198 ? -19.446 9.585 8.835 1.00 91.94 198 TYR A N 1
ATOM 1589 C CA . TYR A 1 198 ? -19.590 8.167 9.167 1.00 91.94 198 TYR A CA 1
ATOM 1590 C C . TYR A 1 198 ? -18.345 7.636 9.895 1.00 91.94 198 TYR A C 1
ATOM 1592 O O . TYR A 1 198 ? -18.469 7.052 10.965 1.00 91.94 198 TYR A O 1
ATOM 1600 N N . SER A 1 199 ? -17.147 7.935 9.381 1.00 94.31 199 SER A N 1
ATOM 1601 C CA . SER A 1 199 ? -15.873 7.567 10.016 1.00 94.31 199 SER A CA 1
ATOM 1602 C C . SER A 1 199 ? -15.744 8.122 11.444 1.00 94.31 199 SER A C 1
ATOM 1604 O O . SER A 1 199 ? -15.439 7.378 12.377 1.00 94.31 199 SER A O 1
ATOM 1606 N N . ILE A 1 200 ? -16.061 9.410 11.643 1.00 95.44 200 ILE A N 1
ATOM 1607 C CA . ILE A 1 200 ? -16.060 10.047 12.971 1.00 95.44 200 ILE A CA 1
ATOM 1608 C C . ILE A 1 200 ? -17.093 9.394 13.902 1.00 95.44 200 ILE A C 1
ATOM 1610 O O . ILE A 1 200 ? -16.791 9.167 15.073 1.00 95.44 200 ILE A O 1
ATOM 1614 N N . LEU A 1 201 ? -18.291 9.071 13.404 1.00 95.56 201 LEU A N 1
ATOM 1615 C CA . LEU A 1 201 ? -19.347 8.425 14.190 1.00 95.56 201 LEU A CA 1
ATOM 1616 C C . LEU A 1 201 ? -18.955 7.010 14.627 1.00 95.56 201 LEU A C 1
ATOM 1618 O O . LEU A 1 201 ? -19.103 6.708 15.807 1.00 95.56 201 LEU A O 1
ATOM 1622 N N . CYS A 1 202 ? -18.399 6.184 13.735 1.00 96.88 202 CYS A N 1
ATOM 1623 C CA . CYS A 1 202 ? -17.875 4.863 14.093 1.00 96.88 202 CYS A CA 1
ATOM 1624 C C . CYS A 1 202 ? -16.760 4.969 15.141 1.00 96.88 202 CYS A C 1
ATOM 1626 O O . CYS A 1 202 ? -16.830 4.320 16.179 1.00 96.88 202 CYS A O 1
ATOM 1628 N N . HIS A 1 203 ? -15.787 5.861 14.936 1.00 97.25 203 HIS A N 1
ATOM 1629 C CA . HIS A 1 203 ? -14.711 6.062 15.907 1.00 97.25 203 HIS A CA 1
ATOM 1630 C C . HIS A 1 203 ? -15.231 6.535 17.278 1.00 97.25 203 HIS A C 1
ATOM 1632 O O . HIS A 1 203 ? -14.782 6.061 18.319 1.00 97.25 203 HIS A O 1
ATOM 1638 N N . THR A 1 204 ? -16.220 7.433 17.289 1.00 97.31 204 THR A N 1
ATOM 1639 C CA . THR A 1 204 ? -16.866 7.902 18.527 1.00 97.31 204 THR A CA 1
ATOM 1640 C C . THR A 1 204 ? -17.666 6.785 19.202 1.00 97.31 204 THR A C 1
ATOM 1642 O O . THR A 1 204 ? -17.650 6.677 20.426 1.00 97.31 204 THR A O 1
ATOM 1645 N N . GLN A 1 205 ? -18.338 5.929 18.428 1.00 97.56 205 GLN A N 1
ATOM 1646 C CA . GLN A 1 205 ? -19.050 4.755 18.932 1.00 97.56 205 GLN A CA 1
ATOM 1647 C C . GLN A 1 205 ? -18.093 3.774 19.621 1.00 97.56 205 GLN A C 1
ATOM 1649 O O . GLN A 1 205 ? -18.398 3.328 20.726 1.00 97.56 205 GLN A O 1
ATOM 1654 N N . ASP A 1 206 ? -16.936 3.484 19.020 1.00 97.62 206 ASP A N 1
ATOM 1655 C CA . ASP A 1 206 ? -15.919 2.601 19.606 1.00 97.62 206 ASP A CA 1
ATOM 1656 C C . ASP A 1 206 ? -15.396 3.151 20.945 1.00 97.62 206 ASP A C 1
ATOM 1658 O O . ASP A 1 206 ? -15.311 2.415 21.933 1.00 97.62 206 ASP A O 1
ATOM 1662 N N . ILE A 1 207 ? -15.119 4.462 21.011 1.00 97.69 207 ILE A N 1
ATOM 1663 C CA . ILE A 1 207 ? -14.717 5.144 22.253 1.00 97.69 207 ILE A CA 1
ATOM 1664 C C . ILE A 1 207 ? -15.812 5.003 23.318 1.00 97.69 207 ILE A C 1
ATOM 1666 O O . ILE A 1 207 ? -15.538 4.511 24.414 1.00 97.69 207 ILE A O 1
ATOM 1670 N N . LEU A 1 208 ? -17.057 5.372 22.999 1.00 98.00 208 LEU A N 1
ATOM 1671 C CA . LEU A 1 208 ? -18.172 5.322 23.949 1.00 98.00 208 LEU A CA 1
ATOM 1672 C C . LEU A 1 208 ? -18.457 3.897 24.446 1.00 98.00 208 LEU A C 1
ATOM 1674 O O . LEU A 1 208 ? -18.712 3.712 25.635 1.00 98.00 208 LEU A O 1
ATOM 1678 N N . LEU A 1 209 ? -18.370 2.884 23.578 1.00 98.12 209 LEU A N 1
ATOM 1679 C CA . LEU A 1 209 ? -18.488 1.481 23.983 1.00 98.12 209 LEU A CA 1
ATOM 1680 C C . LEU A 1 209 ? -17.369 1.090 24.955 1.00 98.12 209 LEU A C 1
ATOM 1682 O O . LEU A 1 209 ? -17.650 0.475 25.984 1.00 98.12 209 LEU A O 1
ATOM 1686 N N . SER A 1 210 ? -16.121 1.488 24.684 1.00 97.94 210 SER A N 1
ATOM 1687 C CA . SER A 1 210 ? -14.999 1.207 25.589 1.00 97.94 210 SER A CA 1
ATOM 1688 C C . SER A 1 210 ? -15.172 1.861 26.970 1.00 97.94 210 SER A C 1
ATOM 1690 O O . SER A 1 210 ? -14.940 1.208 27.990 1.00 97.94 210 SER A O 1
ATOM 1692 N N . GLU A 1 211 ? -15.674 3.100 27.030 1.00 98.19 211 GLU A N 1
ATOM 1693 C CA . GLU A 1 211 ? -15.979 3.786 28.291 1.00 98.19 211 GLU A CA 1
ATOM 1694 C C . GLU A 1 211 ? -17.134 3.132 29.059 1.00 98.19 211 GLU A C 1
ATOM 1696 O O . GLU A 1 211 ? -17.082 3.037 30.287 1.00 98.19 211 GLU A O 1
ATOM 1701 N N . VAL A 1 212 ? -18.178 2.678 28.357 1.00 98.12 212 VAL A N 1
ATOM 1702 C CA . VAL A 1 212 ? -19.309 1.962 28.964 1.00 98.12 212 VAL A CA 1
ATOM 1703 C C . VAL A 1 212 ? -18.842 0.643 29.577 1.00 98.12 212 VAL A C 1
ATOM 1705 O O . VAL A 1 212 ? -19.186 0.368 30.725 1.00 98.12 212 VAL A O 1
ATOM 1708 N N . TYR A 1 213 ? -18.012 -0.138 28.878 1.00 98.19 213 TYR A N 1
ATOM 1709 C CA . TYR A 1 213 ? -17.459 -1.376 29.434 1.00 98.19 213 TYR A CA 1
ATOM 1710 C C . TYR A 1 213 ? -16.535 -1.120 30.633 1.00 98.19 213 TYR A C 1
ATOM 1712 O O . TYR A 1 213 ? -16.650 -1.817 31.640 1.00 98.19 213 TYR A O 1
ATOM 1720 N N . ALA A 1 214 ? -15.690 -0.084 30.585 1.00 98.06 214 ALA A N 1
ATOM 1721 C CA . ALA A 1 214 ? -14.853 0.297 31.724 1.00 98.06 214 ALA A CA 1
ATOM 1722 C C . ALA A 1 214 ? -15.691 0.699 32.957 1.00 98.06 214 ALA A C 1
ATOM 1724 O O . ALA A 1 214 ? -15.388 0.280 34.076 1.00 98.06 214 ALA A O 1
ATOM 1725 N N . LYS A 1 215 ? -16.778 1.462 32.760 1.00 97.94 215 LYS A N 1
ATOM 1726 C CA . LYS A 1 215 ? -17.708 1.850 33.838 1.00 97.94 215 LYS A CA 1
ATOM 1727 C C . LYS A 1 215 ? -18.522 0.670 34.375 1.00 97.94 215 LYS A C 1
ATOM 1729 O O . LYS A 1 215 ? -18.772 0.597 35.577 1.00 97.94 215 LYS A O 1
ATOM 1734 N N . GLN A 1 216 ? -18.907 -0.271 33.516 1.00 98.25 216 GLN A N 1
ATOM 1735 C CA . GLN A 1 216 ? -19.549 -1.514 33.943 1.00 98.25 216 GLN A CA 1
ATOM 1736 C C . GLN A 1 216 ? -18.609 -2.321 34.852 1.00 98.25 216 GLN A C 1
ATOM 1738 O O . GLN A 1 216 ? -19.016 -2.743 35.934 1.00 98.25 216 GLN A O 1
ATOM 1743 N N . GLU A 1 217 ? -17.332 -2.458 34.480 1.00 98.12 217 GLU A N 1
ATOM 1744 C CA . GLU A 1 217 ? -16.343 -3.170 35.298 1.00 98.12 217 GLU A CA 1
ATOM 1745 C C . GLU A 1 217 ? -16.114 -2.493 36.664 1.00 98.12 217 GLU A C 1
ATOM 1747 O O . GLU A 1 217 ? -15.992 -3.186 37.679 1.00 98.12 217 GLU A O 1
ATOM 1752 N N . THR A 1 218 ? -16.095 -1.151 36.728 1.00 97.94 218 THR A N 1
ATOM 1753 C CA . THR A 1 218 ? -15.999 -0.429 38.012 1.00 97.94 218 THR A CA 1
ATOM 1754 C C . THR A 1 218 ? -17.218 -0.675 38.895 1.00 97.94 218 THR A C 1
ATOM 1756 O O . THR A 1 218 ? -17.043 -1.026 40.060 1.00 97.94 218 THR A O 1
ATOM 1759 N N . VAL A 1 219 ? -18.436 -0.594 38.345 1.00 98.12 219 VAL A N 1
ATOM 1760 C CA . VAL A 1 219 ? -19.678 -0.835 39.104 1.00 98.12 219 VAL A CA 1
ATOM 1761 C C . VAL A 1 219 ? -19.748 -2.274 39.615 1.00 98.12 219 VAL A C 1
ATOM 1763 O O . VAL A 1 219 ? -20.118 -2.504 40.766 1.00 98.12 219 VAL A O 1
ATOM 1766 N N . GLU A 1 220 ? -19.350 -3.261 38.812 1.00 97.88 220 GLU A N 1
ATOM 1767 C CA . GLU A 1 220 ? -19.290 -4.656 39.259 1.00 97.88 220 GLU A CA 1
ATOM 1768 C C . GLU A 1 220 ? -18.256 -4.874 40.371 1.00 97.88 220 GLU A C 1
ATOM 1770 O O . GLU A 1 220 ? -18.487 -5.685 41.271 1.00 97.88 220 GLU A O 1
ATOM 1775 N N . ARG A 1 221 ? -17.123 -4.163 40.327 1.00 98.19 221 ARG A N 1
ATOM 1776 C CA . ARG A 1 221 ? -16.081 -4.219 41.362 1.00 98.19 221 ARG A CA 1
ATOM 1777 C C . ARG A 1 221 ? -16.577 -3.623 42.677 1.00 98.19 221 ARG A C 1
ATOM 1779 O O . ARG A 1 221 ? -16.549 -4.313 43.693 1.00 98.19 221 ARG A O 1
ATOM 1786 N N . GLU A 1 222 ? -17.131 -2.416 42.631 1.00 97.69 222 GLU A N 1
ATOM 1787 C CA . GLU A 1 222 ? -17.739 -1.741 43.784 1.00 97.69 222 GLU A CA 1
ATOM 1788 C C . GLU A 1 222 ? -18.898 -2.561 44.372 1.00 97.69 222 GLU A C 1
ATOM 1790 O O . GLU A 1 222 ? -18.998 -2.722 45.586 1.00 97.69 222 GLU A O 1
ATOM 1795 N N . THR A 1 223 ? -19.734 -3.177 43.529 1.00 97.75 223 THR A N 1
ATOM 1796 C CA . THR A 1 223 ? -20.829 -4.056 43.979 1.00 97.75 223 THR A CA 1
ATOM 1797 C C . THR A 1 223 ? -20.301 -5.298 44.707 1.00 97.75 223 THR A C 1
ATOM 1799 O O . THR A 1 223 ? -20.858 -5.695 45.734 1.00 97.75 223 THR A O 1
ATOM 1802 N N . ARG A 1 224 ? -19.205 -5.902 44.223 1.00 97.69 224 ARG A N 1
ATOM 1803 C CA . ARG A 1 224 ? -18.524 -7.019 44.904 1.00 97.69 224 ARG A CA 1
ATOM 1804 C C . ARG A 1 224 ? -17.938 -6.585 46.252 1.00 97.69 224 ARG A C 1
ATOM 1806 O O . ARG A 1 224 ? -18.115 -7.291 47.242 1.00 97.69 224 ARG A O 1
ATOM 1813 N N . GLU A 1 225 ? -17.310 -5.415 46.322 1.00 97.69 225 GLU A N 1
ATOM 1814 C CA . GLU A 1 225 ? -16.756 -4.850 47.562 1.00 97.69 225 GLU A CA 1
ATOM 1815 C C . GLU A 1 225 ? -17.850 -4.502 48.591 1.00 97.69 225 GLU A C 1
ATOM 1817 O O . GLU A 1 225 ? -17.727 -4.845 49.771 1.00 97.69 225 GLU A O 1
ATOM 1822 N N . LEU A 1 226 ? -18.969 -3.918 48.153 1.00 97.56 226 LEU A N 1
ATOM 1823 C CA . LEU A 1 226 ? -20.151 -3.663 48.987 1.00 97.56 226 LEU A CA 1
ATOM 1824 C C . LEU A 1 226 ? -20.796 -4.961 49.494 1.00 97.56 226 LEU A C 1
ATOM 1826 O O . LEU A 1 226 ? -21.217 -5.039 50.648 1.00 97.56 226 LEU A O 1
ATOM 1830 N N . CYS A 1 227 ? -20.847 -6.007 48.664 1.00 97.62 227 CYS A N 1
ATOM 1831 C CA . CYS A 1 227 ? -21.331 -7.318 49.091 1.00 97.62 227 CYS A CA 1
ATOM 1832 C C . CYS A 1 227 ? -20.416 -7.930 50.164 1.00 97.62 227 CYS A C 1
ATOM 1834 O O . CYS A 1 227 ? -20.906 -8.377 51.202 1.00 97.62 227 CYS A O 1
ATOM 1836 N N . ASN A 1 228 ? -19.097 -7.895 49.956 1.00 97.38 228 ASN A N 1
ATOM 1837 C CA . ASN A 1 228 ? -18.114 -8.420 50.906 1.00 97.38 228 ASN A CA 1
ATOM 1838 C C . ASN A 1 228 ? -18.164 -7.672 52.248 1.00 97.38 228 ASN A C 1
ATOM 1840 O O . ASN A 1 228 ? -18.295 -8.297 53.297 1.00 97.38 228 ASN A O 1
ATOM 1844 N N . THR A 1 229 ? -18.142 -6.336 52.228 1.00 97.25 229 THR A N 1
ATOM 1845 C CA . THR A 1 229 ? -18.220 -5.514 53.451 1.00 97.25 229 THR A CA 1
ATOM 1846 C C . THR A 1 229 ? -19.534 -5.717 54.207 1.00 97.25 229 THR A C 1
ATOM 1848 O O . THR A 1 229 ? -19.523 -5.805 55.438 1.00 97.25 229 THR A O 1
ATOM 1851 N N . ARG A 1 230 ? -20.662 -5.882 53.500 1.00 97.31 230 ARG A N 1
ATOM 1852 C CA . ARG A 1 230 ? -21.945 -6.265 54.109 1.00 97.31 230 ARG A CA 1
ATOM 1853 C C . ARG A 1 230 ? -21.880 -7.645 54.767 1.00 97.31 230 ARG A C 1
ATOM 1855 O O . ARG A 1 230 ? -22.370 -7.781 55.885 1.00 97.31 230 ARG A O 1
ATOM 1862 N N . MET A 1 231 ? -21.291 -8.647 54.112 1.00 96.56 231 MET A N 1
ATOM 1863 C CA . MET A 1 231 ? -21.140 -9.993 54.685 1.00 96.56 231 MET A CA 1
ATOM 1864 C C . MET A 1 231 ? -20.299 -9.957 55.964 1.00 96.56 231 MET A C 1
ATOM 1866 O O . MET A 1 231 ? -20.781 -10.388 57.009 1.00 96.56 231 MET A O 1
ATOM 1870 N N . THR A 1 232 ? -19.123 -9.326 55.931 1.00 96.56 232 THR A N 1
ATOM 1871 C CA . THR A 1 232 ? -18.266 -9.151 57.116 1.00 96.56 232 THR A CA 1
ATOM 1872 C C . THR A 1 232 ? -18.968 -8.365 58.231 1.00 96.56 232 THR A C 1
ATOM 1874 O O . THR A 1 232 ? -18.815 -8.679 59.410 1.00 96.56 232 THR A O 1
ATOM 1877 N N . SER A 1 233 ? -19.789 -7.363 57.896 1.00 96.56 233 SER A N 1
ATOM 1878 C CA . SER A 1 233 ? -20.604 -6.637 58.881 1.00 96.56 233 SER A CA 1
ATOM 1879 C C . SER A 1 233 ? -21.653 -7.537 59.549 1.00 96.56 233 SER A C 1
ATOM 1881 O O . SER A 1 233 ? -21.801 -7.491 60.770 1.00 96.56 233 SER A O 1
ATOM 1883 N N . VAL A 1 234 ? -22.338 -8.395 58.785 1.00 97.12 234 VAL A N 1
ATOM 1884 C CA . VAL A 1 234 ? -23.304 -9.370 59.323 1.00 97.12 234 VAL A CA 1
ATOM 1885 C C . VAL A 1 234 ? -22.606 -10.426 60.184 1.00 97.12 234 VAL A C 1
ATOM 1887 O O . VAL A 1 234 ? -23.089 -10.727 61.273 1.00 97.12 234 VAL A O 1
ATOM 1890 N N . GLU A 1 235 ? -21.455 -10.946 59.757 1.00 96.38 235 GLU A N 1
ATOM 1891 C CA . GLU A 1 235 ? -20.633 -11.882 60.539 1.00 96.38 235 GLU A CA 1
ATOM 1892 C C . GLU A 1 235 ? -20.196 -11.270 61.878 1.00 96.38 235 GLU A C 1
ATOM 1894 O O . GLU A 1 235 ? -20.352 -11.897 62.929 1.00 96.38 235 GLU A O 1
ATOM 1899 N N . ASN A 1 236 ? -19.741 -10.013 61.867 1.00 96.81 236 ASN A N 1
ATOM 1900 C CA . ASN A 1 236 ? -19.400 -9.270 63.080 1.00 96.81 236 ASN A CA 1
ATOM 1901 C C . ASN A 1 236 ? -20.620 -9.080 63.998 1.00 96.81 236 ASN A C 1
ATOM 1903 O O . ASN A 1 236 ? -20.519 -9.322 65.199 1.00 96.81 236 ASN A O 1
ATOM 1907 N N . LEU A 1 237 ? -21.787 -8.712 63.457 1.00 96.75 237 LEU A N 1
ATOM 1908 C CA . LEU A 1 237 ? -23.023 -8.569 64.240 1.00 96.75 237 LEU A CA 1
ATOM 1909 C C . LEU A 1 237 ? -23.492 -9.897 64.851 1.00 96.75 237 LEU A C 1
ATOM 1911 O O . LEU A 1 237 ? -23.933 -9.915 66.000 1.00 96.75 237 LEU A O 1
ATOM 1915 N N . LEU A 1 238 ? -23.374 -11.012 64.126 1.00 96.44 238 LEU A N 1
ATOM 1916 C CA . LEU A 1 238 ? -23.675 -12.349 64.650 1.00 96.44 238 LEU A CA 1
ATOM 1917 C C . LEU A 1 238 ? -22.679 -12.759 65.745 1.00 96.44 238 LEU A C 1
ATOM 1919 O O . LEU A 1 238 ? -23.089 -13.310 66.768 1.00 96.44 238 LEU A O 1
ATOM 1923 N N . SER A 1 239 ? -21.395 -12.435 65.573 1.00 96.56 239 SER A N 1
ATOM 1924 C CA . SER A 1 239 ? -20.351 -12.643 66.582 1.00 96.56 239 SER A CA 1
ATOM 1925 C C . SER A 1 239 ? -20.647 -11.855 67.864 1.00 96.56 239 SER A C 1
ATOM 1927 O O . SER A 1 239 ? -20.749 -12.45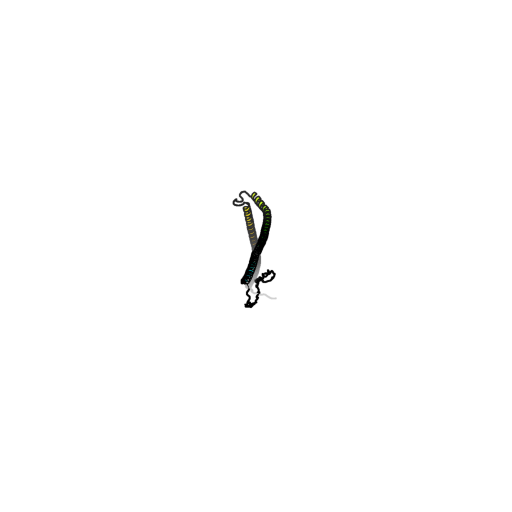6 68.935 1.00 96.56 239 SER A O 1
ATOM 1929 N N . GLU A 1 240 ? -20.905 -10.547 67.775 1.00 96.62 240 GLU A N 1
ATOM 1930 C CA . GLU A 1 240 ? -21.271 -9.719 68.936 1.00 96.62 240 GLU A CA 1
ATOM 1931 C C . GLU A 1 240 ? -22.600 -10.149 69.572 1.00 96.62 240 GLU A C 1
ATOM 1933 O O . GLU A 1 240 ? -22.700 -10.227 70.796 1.00 96.62 240 GLU A O 1
ATOM 1938 N N . SER A 1 241 ? -23.603 -10.532 68.776 1.00 95.81 241 SER A N 1
ATOM 1939 C CA . SER A 1 241 ? -24.859 -11.094 69.293 1.00 95.81 241 SER A CA 1
ATOM 1940 C C . SER A 1 241 ? -24.625 -12.398 70.069 1.00 95.81 241 SER A C 1
ATOM 1942 O O . SER A 1 241 ? -25.220 -12.604 71.131 1.00 95.81 241 SER A O 1
ATOM 1944 N N . SER A 1 242 ? -23.711 -13.256 69.601 1.00 96.12 242 SER A N 1
ATOM 1945 C CA . SER A 1 242 ? -23.340 -14.485 70.309 1.00 96.12 242 SER A CA 1
ATOM 1946 C C . SER A 1 242 ? -22.646 -14.195 71.648 1.00 96.12 242 SER A C 1
ATOM 1948 O O . SER A 1 242 ? -23.010 -14.807 72.654 1.00 96.12 242 SER A O 1
ATOM 1950 N N . LYS A 1 243 ? -21.741 -13.203 71.700 1.00 96.81 243 LYS A N 1
ATOM 1951 C CA . LYS A 1 243 ? -21.098 -12.732 72.942 1.00 96.81 243 LYS A CA 1
ATOM 1952 C C . LYS A 1 243 ? -22.120 -12.134 73.909 1.00 96.81 243 LYS A C 1
ATOM 1954 O O . LYS A 1 243 ? -22.137 -12.473 75.088 1.00 96.81 243 LYS A O 1
ATOM 1959 N N . LEU A 1 244 ? -23.026 -11.288 73.422 1.00 96.25 244 LEU A N 1
ATOM 1960 C CA . LEU A 1 244 ? -24.077 -10.698 74.252 1.00 96.25 244 LEU A CA 1
ATOM 1961 C C . LEU A 1 244 ? -24.998 -11.780 74.840 1.00 96.25 244 LEU A C 1
ATOM 1963 O O . LEU A 1 244 ? -25.381 -11.701 76.006 1.00 96.25 244 LEU A O 1
ATOM 1967 N N . LYS A 1 245 ? -25.299 -12.833 74.069 1.00 96.31 245 LYS A N 1
ATOM 1968 C CA . LYS A 1 245 ? -26.059 -13.996 74.544 1.00 96.31 245 LYS A CA 1
ATOM 1969 C C . LYS A 1 245 ? -25.309 -14.788 75.620 1.00 96.31 245 LYS A C 1
ATOM 1971 O O . LYS A 1 245 ? -25.947 -15.215 76.582 1.00 96.31 245 LYS A O 1
ATOM 1976 N N . THR A 1 246 ? -23.991 -14.987 75.509 1.00 96.94 246 THR A N 1
ATOM 1977 C CA . THR A 1 246 ? -23.224 -15.666 76.572 1.00 96.94 246 THR A CA 1
ATOM 1978 C C . THR A 1 246 ? -23.174 -14.832 77.852 1.00 96.94 246 THR A C 1
ATOM 1980 O O . THR A 1 246 ? -23.419 -15.387 78.923 1.00 96.94 246 THR A O 1
ATOM 1983 N N . ILE A 1 247 ? -22.982 -13.512 77.745 1.00 96.69 247 ILE A N 1
ATOM 1984 C CA . ILE A 1 247 ? -23.021 -12.575 78.882 1.00 96.69 247 ILE A CA 1
ATOM 1985 C C . ILE A 1 247 ? -24.412 -12.566 79.539 1.00 96.69 247 ILE A C 1
ATOM 1987 O O . ILE A 1 247 ? -24.517 -12.735 80.749 1.00 96.69 247 ILE A O 1
ATOM 1991 N N . GLY A 1 248 ? -25.496 -12.462 78.763 1.00 96.69 248 GLY A N 1
ATOM 1992 C CA . GLY A 1 248 ? -26.865 -12.497 79.297 1.00 96.69 248 GLY A CA 1
ATOM 1993 C C . GLY A 1 248 ? -27.225 -13.826 79.978 1.00 96.69 248 GLY A C 1
ATOM 1994 O O . GLY A 1 248 ? -27.926 -13.838 80.989 1.00 96.69 248 GLY A O 1
ATOM 1995 N N . ASN A 1 249 ? -26.704 -14.949 79.472 1.00 96.25 249 ASN A N 1
ATOM 1996 C CA . ASN A 1 249 ? -26.834 -16.262 80.112 1.00 96.25 249 ASN A CA 1
ATOM 1997 C C . ASN A 1 249 ? -25.963 -16.411 81.372 1.00 96.25 249 ASN A C 1
ATOM 1999 O O . ASN A 1 249 ? -26.265 -17.242 82.228 1.00 96.25 249 ASN A O 1
ATOM 2003 N N . GLN A 1 250 ? -24.860 -15.670 81.482 1.00 96.69 250 GLN A N 1
ATOM 2004 C CA . GLN A 1 250 ? -24.063 -15.601 82.704 1.00 96.69 250 GLN A CA 1
ATOM 2005 C C . GLN A 1 250 ? -24.776 -14.760 83.764 1.00 96.69 250 GLN A C 1
ATOM 2007 O O . GLN A 1 250 ? -25.053 -15.284 84.837 1.00 96.69 250 GLN A O 1
ATOM 2012 N N . TRP A 1 251 ? -25.186 -13.536 83.423 1.00 96.56 251 TRP A N 1
ATOM 2013 C CA . TRP A 1 251 ? -25.927 -12.653 84.326 1.00 96.56 251 TRP A CA 1
ATOM 2014 C C . TRP A 1 251 ? -27.201 -13.310 84.877 1.00 96.56 251 TRP A C 1
ATOM 2016 O O . TRP A 1 251 ? -27.482 -13.207 86.065 1.00 96.56 251 TRP A O 1
ATOM 2026 N N . ARG A 1 252 ? -27.945 -14.058 84.045 1.00 96.00 252 ARG A N 1
ATOM 2027 C CA . ARG A 1 252 ? -29.110 -14.828 84.512 1.00 96.00 252 ARG A CA 1
ATOM 2028 C C . ARG A 1 252 ? -28.738 -15.841 85.601 1.00 96.00 252 ARG A C 1
ATOM 2030 O O . ARG A 1 252 ? -29.434 -15.907 86.603 1.00 96.00 252 ARG A O 1
ATOM 2037 N N . ARG A 1 253 ? -27.647 -16.597 85.425 1.00 96.06 253 ARG A N 1
ATOM 2038 C CA . ARG A 1 253 ? -27.186 -17.575 86.428 1.00 96.06 253 ARG A CA 1
ATOM 2039 C C . ARG A 1 253 ? -26.759 -16.889 87.721 1.00 96.06 253 ARG A C 1
ATOM 2041 O O . ARG A 1 253 ? -27.190 -17.312 88.781 1.00 96.06 253 ARG A O 1
ATOM 2048 N N . GLU A 1 254 ? -25.999 -15.801 87.627 1.00 95.69 254 GLU A N 1
ATOM 2049 C CA . GLU A 1 254 ? -25.589 -14.995 88.787 1.00 95.69 254 GLU A CA 1
ATOM 2050 C C . GLU A 1 254 ? -26.809 -14.424 89.542 1.00 95.69 254 GLU A C 1
ATOM 2052 O O . GLU A 1 254 ? -26.829 -14.400 90.773 1.00 95.69 254 GLU A O 1
ATOM 2057 N N . GLN A 1 255 ? -27.863 -14.028 88.821 1.00 95.62 255 GLN A N 1
ATOM 2058 C CA . GLN A 1 255 ? -29.125 -13.561 89.400 1.00 95.62 255 GLN A CA 1
ATOM 2059 C C . GLN A 1 255 ? -29.929 -14.695 90.065 1.00 95.62 255 GLN A C 1
ATOM 2061 O O . GLN A 1 255 ? -30.462 -14.494 91.158 1.00 95.62 255 GLN A O 1
ATOM 2066 N N . ASP A 1 256 ? -30.002 -15.875 89.442 1.00 95.56 256 ASP A N 1
ATOM 2067 C CA . ASP A 1 256 ? -30.660 -17.066 90.003 1.00 95.56 256 ASP A CA 1
ATOM 2068 C C . ASP A 1 256 ? -29.916 -17.564 91.266 1.00 95.56 256 ASP A C 1
ATOM 2070 O O . ASP A 1 256 ? -30.542 -17.899 92.275 1.00 95.56 256 ASP A O 1
ATOM 2074 N N . GLU A 1 257 ? -28.578 -17.544 91.254 1.00 96.25 257 GLU A N 1
ATOM 2075 C CA . GLU A 1 257 ? -27.711 -17.852 92.403 1.00 96.25 257 GLU A CA 1
ATOM 2076 C C . GLU A 1 257 ? -27.904 -16.844 93.550 1.00 96.25 257 GLU A C 1
ATOM 2078 O O . GLU A 1 257 ? -28.053 -17.242 94.710 1.00 96.25 257 GLU A O 1
ATOM 2083 N N . LEU A 1 258 ? -27.968 -15.542 93.248 1.00 95.62 258 LEU A N 1
ATOM 2084 C CA . LEU A 1 258 ? -28.249 -14.499 94.239 1.00 95.62 258 LEU A CA 1
ATOM 2085 C C . LEU A 1 258 ? -29.641 -14.668 94.865 1.00 95.62 258 LEU A C 1
ATOM 2087 O O . LEU A 1 258 ? -29.779 -14.580 96.087 1.00 95.62 258 LEU A O 1
ATOM 2091 N N . GLN A 1 259 ? -30.662 -14.946 94.052 1.00 95.44 259 GLN A N 1
ATOM 2092 C CA . GLN A 1 259 ? -32.024 -15.208 94.523 1.00 95.44 259 GLN A CA 1
ATOM 2093 C C . GLN A 1 259 ? -32.066 -16.434 95.449 1.00 95.44 259 GLN A C 1
ATOM 2095 O O . GLN A 1 259 ? -32.673 -16.376 96.521 1.00 95.44 259 GLN A O 1
ATOM 2100 N N . HIS A 1 260 ? -31.358 -17.512 95.097 1.00 95.19 260 HIS A N 1
ATOM 2101 C CA . HIS A 1 260 ? -31.237 -18.698 95.946 1.00 95.19 260 HIS A CA 1
ATOM 2102 C C . HIS A 1 260 ? -30.571 -18.385 97.297 1.00 95.19 260 HIS A C 1
ATOM 2104 O O . HIS A 1 260 ? -31.062 -18.815 98.345 1.00 95.19 260 HIS A O 1
ATOM 2110 N N . CYS A 1 261 ? -29.502 -17.581 97.296 1.00 94.56 261 CYS A N 1
ATOM 2111 C CA . CYS A 1 261 ? -28.847 -17.106 98.517 1.00 94.56 261 CYS A CA 1
ATOM 2112 C C . CYS A 1 261 ? -29.786 -16.266 99.401 1.00 94.56 261 CYS A C 1
ATOM 2114 O O . CYS A 1 261 ? -29.791 -16.437 100.621 1.00 94.56 261 CYS A O 1
ATOM 2116 N N . ILE A 1 262 ? -30.608 -15.388 98.812 1.00 93.31 262 ILE A N 1
ATOM 2117 C CA . ILE A 1 262 ? -31.601 -14.584 99.549 1.00 93.31 262 ILE A CA 1
ATOM 2118 C C . ILE A 1 262 ? -32.645 -15.494 100.209 1.00 93.31 262 ILE A C 1
ATOM 2120 O O . ILE A 1 262 ? -32.877 -15.383 101.412 1.00 93.31 262 ILE A O 1
ATOM 2124 N N . GLU A 1 263 ? -33.220 -16.445 99.469 1.00 93.50 263 GLU A N 1
ATOM 2125 C CA . GLU A 1 263 ? -34.177 -17.414 100.022 1.00 93.50 263 GLU A CA 1
ATOM 2126 C C . GLU A 1 263 ? -33.577 -18.262 101.149 1.00 93.50 263 GLU A C 1
ATOM 2128 O O . GLU A 1 263 ? -34.247 -18.551 102.142 1.00 93.50 263 GLU A O 1
ATOM 2133 N N . GLN A 1 264 ? -32.312 -18.666 101.016 1.00 92.12 264 GLN A N 1
ATOM 2134 C CA . GLN A 1 264 ? -31.606 -19.405 102.057 1.00 92.12 264 GLN A CA 1
ATOM 2135 C C . GLN A 1 264 ? -31.373 -18.541 103.306 1.00 92.12 264 GLN A C 1
ATOM 2137 O O . GLN A 1 264 ? -31.527 -19.038 104.423 1.00 92.12 264 GLN A O 1
ATOM 2142 N N . CYS A 1 265 ? -31.061 -17.254 103.136 1.00 91.06 265 CYS A N 1
ATOM 2143 C CA . CYS A 1 265 ? -30.953 -16.292 104.230 1.00 91.06 265 CYS A CA 1
ATOM 2144 C C . CYS A 1 265 ? -32.286 -16.085 104.960 1.00 91.06 265 CYS A C 1
ATOM 2146 O O . CYS A 1 265 ? -32.290 -16.157 106.188 1.00 91.06 265 CYS A O 1
ATOM 2148 N N . GLU A 1 266 ? -33.410 -15.898 104.258 1.00 91.31 266 GLU A N 1
ATOM 2149 C CA . GLU A 1 266 ? -34.729 -15.775 104.906 1.00 91.31 266 GLU A CA 1
ATOM 2150 C C . GLU A 1 266 ? -35.105 -17.059 105.665 1.00 91.31 266 GLU A C 1
ATOM 2152 O O . GLU A 1 266 ? -35.358 -17.000 106.867 1.00 91.31 266 GLU A O 1
ATOM 2157 N N . ARG A 1 267 ? -34.980 -18.246 105.046 1.00 89.25 267 ARG A N 1
ATOM 2158 C CA . ARG A 1 267 ? -35.218 -19.535 105.737 1.00 89.25 267 ARG A CA 1
ATOM 2159 C C . ARG A 1 267 ? -34.327 -19.729 106.968 1.00 89.25 267 ARG A C 1
ATOM 2161 O O . ARG A 1 267 ? -34.708 -20.432 107.903 1.00 89.25 267 ARG A O 1
ATOM 2168 N N . ASN A 1 268 ? -33.117 -19.170 106.966 1.00 90.50 268 ASN A N 1
ATOM 2169 C CA . ASN A 1 268 ? -32.223 -19.213 108.121 1.00 90.50 268 ASN A CA 1
ATOM 2170 C C . ASN A 1 268 ? -32.628 -18.197 109.202 1.00 90.50 268 ASN A C 1
ATOM 2172 O O . ASN A 1 268 ? -32.536 -18.537 110.380 1.00 90.50 268 ASN A O 1
ATOM 2176 N N . LYS A 1 269 ? -33.120 -17.003 108.839 1.00 89.25 269 LYS A N 1
ATOM 2177 C CA . LYS A 1 269 ? -33.721 -16.061 109.801 1.00 89.25 269 LYS A CA 1
ATOM 2178 C C . LYS A 1 269 ? -34.932 -16.680 110.489 1.00 89.25 269 LYS A C 1
ATOM 2180 O O . LYS A 1 269 ? -34.996 -16.612 111.711 1.00 89.25 269 LYS A O 1
ATOM 2185 N N . ASP A 1 270 ? -35.827 -17.321 109.736 1.00 86.44 270 ASP A N 1
ATOM 2186 C CA . ASP A 1 270 ? -37.020 -17.982 110.282 1.00 86.44 270 ASP A CA 1
ATOM 2187 C C . ASP A 1 270 ? -36.633 -19.037 111.328 1.00 86.44 270 ASP A C 1
ATOM 2189 O O . ASP A 1 270 ? -37.098 -18.984 112.464 1.00 86.44 270 ASP A O 1
ATOM 2193 N N . LYS A 1 271 ? -35.683 -19.925 111.002 1.00 89.44 271 LYS A N 1
ATOM 2194 C CA . LYS A 1 271 ? -35.149 -20.927 111.947 1.00 89.44 271 LYS A CA 1
ATOM 2195 C C . LYS A 1 271 ? -34.514 -20.306 113.192 1.00 89.44 271 LYS A C 1
ATOM 2197 O O . LYS A 1 271 ? -34.725 -20.794 114.299 1.00 89.44 271 LYS A O 1
ATOM 2202 N N . VAL A 1 272 ? -33.716 -19.247 113.027 1.00 89.56 272 VAL A N 1
ATOM 2203 C CA . VAL A 1 272 ? -33.105 -18.530 114.160 1.00 89.56 272 VAL A CA 1
ATOM 2204 C C . VAL A 1 272 ? -34.187 -17.882 115.026 1.00 89.56 272 VAL A C 1
ATOM 2206 O O . VAL A 1 272 ? -34.091 -17.923 116.250 1.00 89.56 272 VAL A O 1
ATOM 2209 N N . TRP A 1 273 ? -35.242 -17.341 114.416 1.00 89.44 273 TRP A N 1
ATOM 2210 C CA . TRP A 1 273 ? -36.372 -16.753 115.123 1.00 89.44 273 TRP A CA 1
ATOM 2211 C C . TRP A 1 273 ? -37.189 -17.803 115.888 1.00 89.44 273 TRP A C 1
ATOM 2213 O O . TRP A 1 273 ? -37.501 -17.589 117.059 1.00 89.44 273 TRP A O 1
ATOM 2223 N N . GLU A 1 274 ? -37.465 -18.962 115.284 1.00 90.12 274 GLU A N 1
ATOM 2224 C CA . GLU A 1 274 ? -38.102 -20.109 115.947 1.00 90.12 274 GLU A CA 1
ATOM 2225 C C . GLU A 1 274 ? -37.290 -20.594 117.159 1.00 90.12 274 GLU A C 1
ATOM 2227 O O . GLU A 1 274 ? -37.847 -20.748 118.251 1.00 90.12 274 GLU A O 1
ATOM 2232 N N . GLU A 1 275 ? -35.972 -20.767 117.015 1.00 89.12 275 GLU A N 1
ATOM 2233 C CA . GLU A 1 275 ? -35.090 -21.140 118.129 1.00 89.12 275 GLU A CA 1
ATOM 2234 C C . GLU A 1 275 ? -35.027 -20.043 119.210 1.00 89.12 275 GLU A C 1
ATOM 2236 O O . GLU A 1 275 ? -35.082 -20.354 120.403 1.00 89.12 275 GLU A O 1
ATOM 2241 N N . CYS A 1 276 ? -35.031 -18.755 118.846 1.00 90.31 276 CYS A N 1
ATOM 2242 C CA . CYS A 1 276 ? -35.168 -17.657 119.810 1.00 90.31 276 CYS A CA 1
ATOM 2243 C C . CYS A 1 276 ? -36.500 -17.721 120.581 1.00 90.31 276 CYS A C 1
ATOM 2245 O O . CYS A 1 276 ? -36.501 -17.630 121.812 1.00 90.31 276 CYS A O 1
ATOM 2247 N N . VAL A 1 277 ? -37.634 -17.916 119.900 1.00 90.62 277 VAL A N 1
ATOM 2248 C CA . VAL A 1 277 ? -38.960 -18.056 120.534 1.00 90.62 277 VAL A CA 1
ATOM 2249 C C . VAL A 1 277 ? -38.995 -19.269 121.469 1.00 90.62 277 VAL A C 1
ATOM 2251 O O . VAL A 1 277 ? -39.507 -19.180 122.592 1.00 90.62 277 VAL A O 1
ATOM 2254 N N . ARG A 1 278 ? -38.400 -20.391 121.055 1.00 89.88 278 ARG A N 1
ATOM 2255 C CA . ARG A 1 278 ? -38.263 -21.607 121.866 1.00 89.88 278 ARG A CA 1
ATOM 2256 C C . ARG A 1 278 ? -37.416 -21.358 123.115 1.00 89.88 278 ARG A C 1
ATOM 2258 O O . ARG A 1 278 ? -37.848 -21.700 124.218 1.00 89.88 278 ARG A O 1
ATOM 2265 N N . PHE A 1 279 ? -36.269 -20.698 122.970 1.00 92.62 279 PHE A N 1
ATOM 2266 C CA . PHE A 1 279 ? -35.382 -20.317 124.071 1.00 92.62 279 PHE A CA 1
ATOM 2267 C C . PHE A 1 279 ? -36.079 -19.399 125.089 1.00 92.62 279 PHE A C 1
ATOM 2269 O O . PHE A 1 279 ? -36.071 -19.686 126.288 1.00 92.62 279 PHE A O 1
ATOM 2276 N N . PHE A 1 280 ? -36.776 -18.351 124.633 1.00 91.19 280 PHE A N 1
ATOM 2277 C CA . PHE A 1 280 ? -37.557 -17.476 125.518 1.00 91.19 280 PHE A CA 1
ATOM 2278 C C . PHE A 1 280 ? -38.735 -18.197 126.190 1.00 91.19 280 PHE A C 1
ATOM 2280 O O . PHE A 1 280 ? -39.053 -17.915 127.348 1.00 91.19 280 PHE A O 1
ATOM 2287 N N . THR A 1 281 ? -39.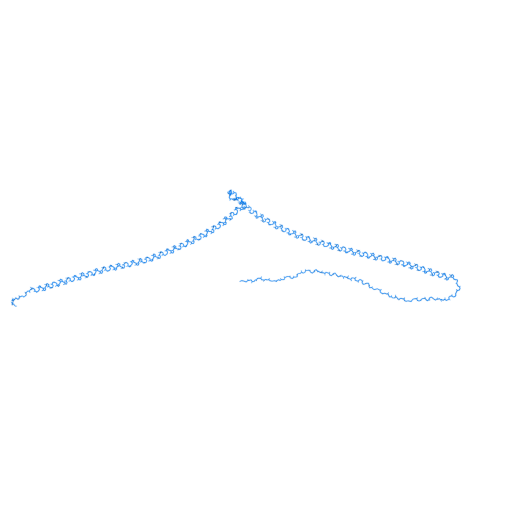352 -19.170 125.516 1.00 91.75 281 THR A N 1
ATOM 2288 C CA . THR A 1 281 ? -40.407 -20.010 126.106 1.00 91.75 281 THR A CA 1
ATOM 2289 C C . THR A 1 281 ? -39.858 -20.885 127.236 1.00 91.75 281 THR A C 1
ATOM 2291 O O . THR A 1 281 ? -40.474 -20.956 128.302 1.00 91.75 281 THR A O 1
ATOM 2294 N N . ILE A 1 282 ? -38.675 -21.484 127.052 1.00 91.12 282 ILE A N 1
ATOM 2295 C CA . ILE A 1 282 ? -37.970 -22.251 128.092 1.00 91.12 282 ILE A CA 1
ATOM 2296 C C . ILE A 1 282 ? -37.583 -21.339 129.264 1.00 91.12 282 ILE A C 1
ATOM 2298 O O . ILE A 1 282 ? -37.870 -21.682 130.410 1.00 91.12 282 ILE A O 1
ATOM 2302 N N . LEU A 1 283 ? -37.023 -20.151 129.004 1.00 91.38 283 LEU A N 1
ATOM 2303 C CA . LEU A 1 283 ? -36.730 -19.154 130.044 1.00 91.38 283 LEU A CA 1
ATOM 2304 C C . LEU A 1 283 ? -37.976 -18.777 130.856 1.00 91.38 283 LEU A C 1
ATOM 2306 O O . LEU A 1 283 ? -37.910 -18.712 132.083 1.00 91.38 283 LEU A O 1
ATOM 2310 N N . ARG A 1 284 ? -39.127 -18.573 130.202 1.00 89.19 284 ARG A N 1
ATOM 2311 C CA . ARG A 1 284 ? -40.392 -18.278 130.892 1.00 89.19 284 ARG A CA 1
ATOM 2312 C C . ARG A 1 284 ? -40.884 -19.463 131.723 1.00 89.19 284 ARG A C 1
ATOM 2314 O O . ARG A 1 284 ? -41.377 -19.258 132.828 1.00 89.19 284 ARG A O 1
ATOM 2321 N N . ALA A 1 285 ? -40.730 -20.693 131.235 1.00 89.56 285 ALA A N 1
ATOM 2322 C CA . ALA A 1 285 ? -41.068 -21.895 131.995 1.00 89.56 285 ALA A CA 1
ATOM 2323 C C . ALA A 1 285 ? -40.166 -22.060 133.232 1.00 89.56 285 ALA A C 1
ATOM 2325 O O . ALA A 1 285 ? -40.680 -22.271 134.329 1.00 89.56 285 ALA A O 1
ATOM 2326 N N . LEU A 1 286 ? -38.849 -21.880 133.084 1.00 89.25 286 LEU A N 1
ATOM 2327 C CA . LEU A 1 286 ? -37.886 -21.886 134.191 1.00 89.25 286 LEU A CA 1
ATOM 2328 C C . LEU A 1 286 ? -38.196 -20.791 135.216 1.00 89.25 286 LEU A C 1
ATOM 2330 O O . LEU A 1 286 ? -38.208 -21.065 136.414 1.00 89.25 286 LEU A O 1
ATOM 2334 N N . ARG A 1 287 ? -38.523 -19.577 134.759 1.00 87.94 287 ARG A N 1
ATOM 2335 C CA . ARG A 1 287 ? -38.946 -18.473 135.628 1.00 87.94 287 ARG A CA 1
ATOM 2336 C C . ARG A 1 287 ? -40.230 -18.804 136.388 1.00 87.94 287 ARG A C 1
ATOM 2338 O O . ARG A 1 287 ? -40.253 -18.644 137.599 1.00 87.94 287 ARG A O 1
ATOM 2345 N N . ASN A 1 288 ? -41.251 -19.348 135.723 1.00 88.62 288 ASN A N 1
ATOM 2346 C CA . ASN A 1 288 ? -42.485 -19.792 136.381 1.00 88.62 288 ASN A CA 1
ATOM 2347 C C . ASN A 1 288 ? -42.231 -20.912 137.409 1.00 88.62 288 ASN A C 1
ATOM 2349 O O . ASN A 1 288 ? -42.896 -20.954 138.442 1.00 88.62 288 ASN A O 1
ATOM 2353 N N . ILE A 1 289 ? -41.294 -21.829 137.140 1.00 88.75 289 ILE A N 1
ATOM 2354 C CA . ILE A 1 289 ? -40.883 -22.874 138.092 1.00 88.75 289 ILE A CA 1
ATOM 2355 C C . ILE A 1 289 ? -40.167 -22.244 139.291 1.00 88.75 289 ILE A C 1
ATOM 2357 O O . ILE A 1 289 ? -40.500 -22.578 140.423 1.00 88.75 289 ILE A O 1
ATOM 2361 N N . ALA A 1 290 ? -39.246 -21.304 139.065 1.00 86.12 290 ALA A N 1
ATOM 2362 C CA . ALA A 1 290 ? -38.543 -20.586 140.126 1.00 86.12 290 ALA A CA 1
ATOM 2363 C C . ALA A 1 290 ? -39.496 -19.732 140.980 1.00 86.12 290 ALA A C 1
ATOM 2365 O O . ALA A 1 290 ? -39.422 -19.780 142.203 1.00 86.12 290 ALA A O 1
ATOM 2366 N N . GLU A 1 291 ? -40.443 -19.020 140.365 1.00 85.50 291 GLU A N 1
ATOM 2367 C CA . GLU A 1 291 ? -41.480 -18.248 141.060 1.00 85.50 291 GLU A CA 1
ATOM 2368 C C . GLU A 1 291 ? -42.429 -19.169 141.847 1.00 85.50 291 GLU A C 1
ATOM 2370 O O . GLU A 1 291 ? -42.754 -18.869 142.997 1.00 85.50 291 GLU A O 1
ATOM 2375 N N . LYS A 1 292 ? -42.805 -20.342 141.310 1.00 81.69 292 LYS A N 1
ATOM 2376 C CA . LYS A 1 292 ? -43.562 -21.362 142.062 1.00 81.69 292 LYS A CA 1
ATOM 2377 C C . LYS A 1 292 ? -42.758 -21.978 143.206 1.00 81.69 292 LYS A C 1
ATOM 2379 O O . LYS A 1 292 ? -43.332 -22.217 144.263 1.00 81.69 292 LYS A O 1
ATOM 2384 N N . ALA A 1 293 ? -41.463 -22.227 143.024 1.00 76.81 293 ALA A N 1
ATOM 2385 C CA . ALA A 1 293 ? -40.588 -22.760 144.064 1.00 76.81 293 ALA A CA 1
ATOM 2386 C C . ALA A 1 293 ? -40.368 -21.734 145.185 1.00 76.81 293 ALA A C 1
ATOM 2388 O O . ALA A 1 293 ? -40.498 -22.083 146.354 1.00 76.81 293 ALA A O 1
ATOM 2389 N N . ALA A 1 294 ? -40.139 -20.464 144.842 1.00 77.38 294 ALA A N 1
ATOM 2390 C CA . ALA A 1 294 ? -40.082 -19.357 145.794 1.00 77.38 294 ALA A CA 1
ATOM 2391 C C . ALA A 1 294 ? -41.414 -19.188 146.543 1.00 77.38 294 ALA A C 1
ATOM 2393 O O . ALA A 1 294 ? -41.419 -19.100 147.766 1.00 77.38 294 ALA A O 1
ATOM 2394 N N . SER A 1 295 ? -42.549 -19.239 145.838 1.00 75.56 295 SER A N 1
ATOM 2395 C CA . SER A 1 295 ? -43.881 -19.194 146.463 1.00 75.56 295 SER A CA 1
ATOM 2396 C C . SER A 1 295 ? -44.123 -20.393 147.387 1.00 75.56 295 SER A C 1
ATOM 2398 O O . SER A 1 295 ? -44.637 -20.236 148.489 1.00 75.56 295 SER A O 1
ATOM 2400 N N . GLY A 1 296 ? -43.706 -21.593 146.974 1.00 66.62 296 GLY A N 1
ATOM 2401 C CA . GLY A 1 296 ? -43.772 -22.810 147.784 1.00 66.62 296 GLY A CA 1
ATOM 2402 C C . GLY A 1 296 ? -42.884 -22.747 149.029 1.00 66.62 296 GLY A C 1
ATOM 2403 O O . GLY A 1 296 ? -43.314 -23.162 150.100 1.00 66.62 296 GLY A O 1
ATOM 2404 N N . LEU A 1 297 ? -41.689 -22.164 148.920 1.00 62.59 297 LEU A N 1
ATOM 2405 C CA . LEU A 1 297 ? -40.791 -21.899 150.048 1.00 62.59 297 LEU A CA 1
ATOM 2406 C C . LEU A 1 297 ? -41.370 -20.846 151.005 1.00 62.59 297 LEU A C 1
ATOM 2408 O O . LEU A 1 297 ? -41.320 -21.048 152.215 1.00 62.59 297 LEU A O 1
ATOM 2412 N N . CYS A 1 298 ? -42.002 -19.782 150.502 1.00 59.16 298 CYS A N 1
ATOM 2413 C CA . CYS A 1 298 ? -42.745 -18.829 151.338 1.00 59.16 298 CYS A CA 1
ATOM 2414 C C . CYS A 1 298 ? -43.943 -19.485 152.052 1.00 59.16 298 CYS A C 1
ATOM 2416 O O . CYS A 1 298 ? -44.200 -19.188 153.220 1.00 59.16 298 CYS A O 1
ATOM 2418 N N . ASN A 1 299 ? -44.633 -20.424 151.398 1.00 56.16 299 ASN A N 1
ATOM 2419 C CA . ASN A 1 299 ? -45.729 -21.190 152.003 1.00 56.16 299 ASN A CA 1
ATOM 2420 C C . ASN A 1 299 ? -45.230 -22.222 153.037 1.00 56.16 299 ASN A C 1
ATOM 2422 O O . ASN A 1 299 ? -45.906 -22.478 154.030 1.00 56.16 299 ASN A O 1
ATOM 2426 N N . LEU A 1 300 ? -44.023 -22.772 152.864 1.00 54.03 300 LEU A N 1
ATOM 2427 C CA . LEU A 1 300 ? -43.343 -23.585 153.885 1.00 54.03 300 LEU A CA 1
ATOM 2428 C C . LEU A 1 300 ? -42.829 -22.731 155.057 1.00 54.03 300 LEU A C 1
ATOM 2430 O O . LEU A 1 300 ? -42.819 -23.194 156.192 1.00 54.03 300 LEU A O 1
ATOM 2434 N N . SER A 1 301 ? -42.471 -21.468 154.809 1.00 50.50 301 SER A N 1
ATOM 2435 C CA . SER A 1 301 ? -42.068 -20.496 155.837 1.00 50.50 301 SER A CA 1
ATOM 2436 C C . SER A 1 301 ? -43.230 -19.960 156.688 1.00 50.50 301 SER A C 1
ATOM 2438 O O . SER A 1 301 ? -42.979 -19.242 157.656 1.00 50.50 301 SER A O 1
ATOM 2440 N N . THR A 1 302 ? -44.487 -20.246 156.332 1.00 46.03 302 THR A N 1
ATOM 2441 C CA . THR A 1 302 ? -45.683 -19.672 156.982 1.00 46.03 302 THR A CA 1
ATOM 2442 C C . THR A 1 302 ? -46.583 -20.696 157.679 1.00 46.03 302 THR A C 1
ATOM 2444 O O . THR A 1 302 ? -47.592 -20.307 158.264 1.00 46.03 302 THR A O 1
ATOM 2447 N N . HIS A 1 303 ? -46.198 -21.977 157.721 1.00 41.19 303 HIS A N 1
ATOM 2448 C CA . HIS A 1 303 ? -46.865 -22.979 158.559 1.00 41.19 303 HIS A CA 1
ATOM 2449 C C . HIS A 1 303 ? -46.132 -23.192 159.899 1.00 41.19 303 HIS A C 1
ATOM 2451 O O . HIS A 1 303 ? -45.047 -23.776 159.915 1.00 41.19 303 HIS A O 1
ATOM 2457 N N . PRO A 1 304 ? -46.716 -22.777 161.042 1.00 42.72 304 PRO A N 1
ATOM 2458 C CA . PRO A 1 304 ? -46.155 -23.060 162.356 1.00 42.72 304 PRO A CA 1
ATOM 2459 C C . PRO A 1 304 ? -46.429 -24.518 162.745 1.00 42.72 304 PRO A C 1
ATOM 2461 O O . PRO A 1 304 ? -47.580 -24.926 162.899 1.00 42.72 304 PRO A O 1
ATOM 2464 N N . VAL A 1 305 ? -45.373 -25.306 162.953 1.00 40.94 305 VAL A N 1
ATOM 2465 C CA . VAL A 1 305 ? -45.491 -26.642 163.554 1.00 40.94 305 VAL A CA 1
ATOM 2466 C C . VAL A 1 305 ? -45.318 -26.516 165.067 1.00 40.94 305 VAL A C 1
ATOM 2468 O O . VAL A 1 305 ? -44.207 -26.568 165.590 1.00 40.94 305 VAL A O 1
ATOM 2471 N N . THR A 1 306 ? -46.436 -26.342 165.775 1.00 43.59 306 THR A N 1
ATOM 2472 C CA . THR A 1 306 ? -46.501 -26.377 167.245 1.00 43.59 306 THR A CA 1
ATOM 2473 C C . THR A 1 306 ? -47.193 -27.646 167.749 1.00 43.59 306 THR A C 1
ATOM 2475 O O . THR A 1 306 ? -48.382 -27.842 167.533 1.00 43.59 306 THR A O 1
ATOM 2478 N N . ASN A 1 307 ? -46.393 -28.471 168.429 1.00 42.22 307 ASN A N 1
ATOM 2479 C CA . ASN A 1 307 ? -46.676 -29.604 169.329 1.00 42.22 307 ASN A CA 1
ATOM 2480 C C . ASN A 1 307 ? -48.121 -29.837 169.832 1.00 42.22 307 ASN A C 1
ATOM 2482 O O . ASN A 1 307 ? -48.724 -28.905 170.358 1.00 42.22 307 ASN A O 1
ATOM 2486 N N . GLN A 1 308 ? -48.537 -31.116 169.938 1.00 41.97 308 GLN A N 1
ATOM 2487 C CA . GLN A 1 308 ? -48.711 -31.829 171.235 1.00 41.97 308 GLN A CA 1
ATOM 2488 C C . GLN A 1 308 ? -49.044 -33.346 171.094 1.00 41.97 308 GLN A C 1
ATOM 2490 O O . GLN A 1 308 ? -49.306 -33.828 169.997 1.00 41.97 308 GLN A O 1
ATOM 2495 N N . HIS A 1 309 ? -48.942 -34.096 172.211 1.00 42.72 309 HIS A N 1
ATOM 2496 C CA . HIS A 1 309 ? -49.191 -35.555 172.389 1.00 42.72 309 HIS A CA 1
ATOM 2497 C C . HIS A 1 309 ? -50.663 -35.974 172.084 1.00 42.72 309 HIS A C 1
ATOM 2499 O O . HIS A 1 309 ? -51.492 -35.093 171.906 1.00 42.72 309 HIS A O 1
ATOM 2505 N N . VAL A 1 310 ? -51.134 -37.237 171.989 1.00 43.72 310 VAL A N 1
ATOM 2506 C CA . VAL A 1 310 ? -50.945 -38.546 172.699 1.00 43.72 310 VAL A CA 1
ATOM 2507 C C . VAL A 1 310 ? -51.407 -39.680 171.725 1.00 43.72 310 VAL A C 1
ATOM 2509 O O . VAL A 1 310 ? -52.162 -39.367 170.811 1.00 43.72 310 VAL A O 1
ATOM 2512 N N . GLY A 1 311 ? -51.091 -40.988 171.793 1.00 39.06 311 GLY A N 1
ATOM 2513 C CA . GLY A 1 311 ? -50.236 -41.826 172.664 1.00 39.06 311 GLY A CA 1
ATOM 2514 C C . GLY A 1 311 ? -50.872 -43.212 172.990 1.00 39.06 311 GLY A C 1
ATOM 2515 O O . GLY A 1 311 ? -52.080 -43.282 173.169 1.00 39.06 311 GLY A O 1
ATOM 2516 N N . PHE A 1 312 ? -50.052 -44.275 173.097 1.00 42.38 312 PHE A N 1
ATOM 2517 C CA . PHE A 1 312 ? -50.362 -45.693 173.442 1.00 42.38 312 PHE A CA 1
ATOM 2518 C C . PHE A 1 312 ? -51.368 -46.510 172.593 1.00 42.38 312 PHE A C 1
ATOM 2520 O O . PHE A 1 312 ? -52.575 -46.480 172.826 1.00 42.38 312 PHE A O 1
ATOM 2527 N N . ALA A 1 313 ? -50.817 -47.408 171.767 1.00 38.62 313 ALA A N 1
ATOM 2528 C CA . ALA A 1 313 ? -50.974 -48.865 171.904 1.00 38.62 313 ALA A CA 1
ATOM 2529 C C . ALA A 1 313 ? -49.677 -49.550 171.428 1.00 38.62 313 ALA A C 1
ATOM 2531 O O . ALA A 1 313 ? -49.037 -48.967 170.522 1.00 38.62 313 ALA A O 1
#

Sequence (313 aa):
MLPPGLSRNNTSEHNSQKLRSTAGRFIHGSIQLGSSSSETEIDAAKSAGRILPVCCEVSVGNTMEAKRGSTLEYYVKMSQFSEEMGRYQEQRKLLSQGLQDFETRRINFRRFILDNVSKLQRQQYAIKENRHLQELGIAELRKITQEMDEALQRREQLQRKLSKLRVYEAMVMDTLQLLPKDYIRSNTCPADSLVCRYSILCHTQDILLSEVYAKQETVERETRELCNTRMTSVENLLSESSKLKTIGNQWRREQDELQHCIEQCERNKDKVWEECVRFFTILRALRNIAEKAASGLCNLSTHPVTNQHVGFA

InterPro domains:
  IPR025252 Domain of unknown function DUF4200 [PF13863] (72-170)